Protein AF-A0A3M6TSJ8-F1 (afdb_monomer_lite)

Foldseek 3Di:
DDPVPPPCVQCVDPVSVVVVLPQLDDDLVQDEAEAAEDPPQADWADDPLFPPHTHGHLNCVCVVVVVVVVVP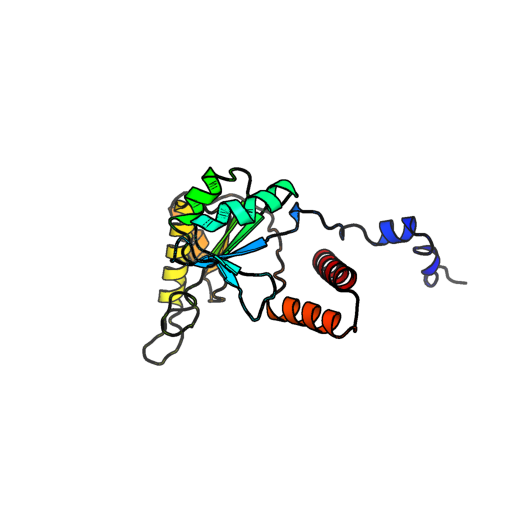NAEYEYDDDPLQNQLVCCVSPVRHQYEYEQFCQVPDPVNARADADPVRHHPLVRGLLVSLVVLVSNVVSNHPHYHYPNPGPCSVVSNQVSCVVVVNHDDDPDDDDHDDCDSVNSSVLVVCVVVVVDPSVVVVSVVSSVVSVD

Structure (mmCIF, N/CA/C/O backbone):
data_AF-A0A3M6TSJ8-F1
#
_entry.id   AF-A0A3M6TSJ8-F1
#
loop_
_atom_site.group_PDB
_atom_site.id
_atom_site.type_symbol
_atom_site.label_atom_id
_atom_site.label_alt_id
_atom_site.label_comp_id
_atom_site.label_asym_id
_atom_site.label_entity_id
_atom_site.label_seq_id
_atom_site.pdbx_PDB_ins_code
_atom_site.Cartn_x
_atom_site.Cartn_y
_atom_site.Cartn_z
_atom_site.occupancy
_atom_site.B_iso_or_equiv
_atom_site.auth_seq_id
_atom_site.auth_comp_id
_atom_site.auth_asym_id
_atom_site.auth_atom_id
_atom_site.pdbx_PDB_model_num
ATOM 1 N N . MET A 1 1 ? 41.815 -30.285 -10.494 1.00 57.25 1 MET A N 1
ATOM 2 C CA . MET A 1 1 ? 41.517 -29.069 -9.703 1.00 57.25 1 MET A CA 1
ATOM 3 C C . MET A 1 1 ? 40.323 -29.375 -8.817 1.00 57.25 1 MET A C 1
ATOM 5 O O . MET A 1 1 ? 39.413 -30.039 -9.297 1.00 57.25 1 MET A O 1
ATOM 9 N N . ALA A 1 2 ? 40.356 -28.984 -7.541 1.00 56.97 2 ALA A N 1
ATOM 10 C CA . ALA A 1 2 ? 39.277 -29.266 -6.595 1.00 56.97 2 ALA A CA 1
ATOM 11 C C . ALA A 1 2 ? 37.938 -28.707 -7.113 1.00 56.97 2 ALA A C 1
ATOM 13 O O . ALA A 1 2 ? 37.850 -27.541 -7.492 1.00 56.97 2 ALA A O 1
ATOM 14 N N . SER A 1 3 ? 36.908 -29.555 -7.147 1.00 66.38 3 SER A N 1
ATOM 15 C CA . SER A 1 3 ? 35.587 -29.265 -7.726 1.00 66.38 3 SER A CA 1
ATOM 16 C C . SER A 1 3 ? 34.821 -28.140 -7.018 1.00 66.38 3 SER A C 1
ATOM 18 O O . SER A 1 3 ? 33.879 -27.599 -7.587 1.00 66.38 3 SER A O 1
ATOM 20 N N . GLN A 1 4 ? 35.235 -27.749 -5.809 1.00 66.44 4 GLN A N 1
ATOM 21 C CA . GLN A 1 4 ? 34.545 -26.751 -4.983 1.00 66.44 4 GLN A CA 1
ATOM 22 C C . GLN A 1 4 ? 34.653 -25.302 -5.496 1.00 66.44 4 GLN A C 1
ATOM 24 O O . GLN A 1 4 ? 33.865 -24.464 -5.075 1.00 66.44 4 GLN A O 1
ATOM 29 N N . GLY A 1 5 ? 35.580 -24.989 -6.411 1.00 75.69 5 GLY A N 1
ATOM 30 C CA . GLY A 1 5 ? 35.756 -23.629 -6.953 1.00 75.69 5 GLY A CA 1
ATOM 31 C C . GLY A 1 5 ? 35.035 -23.345 -8.279 1.00 75.69 5 GLY A C 1
ATOM 32 O O . GLY A 1 5 ? 35.065 -22.217 -8.767 1.00 75.69 5 GLY A O 1
ATOM 33 N N . ALA A 1 6 ? 34.415 -24.349 -8.903 1.00 84.81 6 ALA A N 1
ATOM 34 C CA . ALA A 1 6 ? 33.866 -24.231 -10.253 1.00 84.81 6 ALA A CA 1
ATOM 35 C C . ALA A 1 6 ? 32.390 -23.792 -10.239 1.00 84.81 6 ALA A C 1
ATOM 37 O O . ALA A 1 6 ? 31.493 -24.615 -10.386 1.00 84.81 6 ALA A O 1
ATOM 38 N N . LEU A 1 7 ? 32.131 -22.487 -10.088 1.00 90.06 7 LEU A N 1
ATOM 39 C CA . LEU A 1 7 ? 30.762 -21.943 -10.058 1.00 90.06 7 LEU A CA 1
ATOM 40 C C . LEU A 1 7 ? 30.164 -21.694 -11.455 1.00 90.06 7 LEU A C 1
ATOM 42 O O . LEU A 1 7 ? 28.951 -21.776 -11.627 1.00 90.06 7 LEU A O 1
ATOM 46 N N . HIS A 1 8 ? 30.997 -21.418 -12.468 1.00 92.75 8 HIS A N 1
ATOM 47 C CA . HIS A 1 8 ? 30.535 -21.046 -13.818 1.00 92.75 8 HIS A CA 1
ATOM 48 C C . HIS A 1 8 ? 29.672 -22.126 -14.488 1.00 92.75 8 HIS A C 1
ATOM 50 O O . HIS A 1 8 ? 28.797 -21.812 -15.294 1.00 92.75 8 HIS A O 1
ATOM 56 N N . SER A 1 9 ? 29.898 -23.400 -14.159 1.00 92.50 9 SER A N 1
ATOM 57 C CA . SER A 1 9 ? 29.116 -24.524 -14.685 1.00 92.50 9 SER A CA 1
ATOM 58 C C . SER A 1 9 ? 27.646 -24.477 -14.253 1.00 92.50 9 SER A C 1
ATOM 60 O O . SER A 1 9 ? 26.798 -25.009 -14.962 1.00 92.50 9 SER A O 1
ATOM 62 N N . GLY A 1 10 ? 27.335 -23.817 -13.132 1.00 92.31 10 GLY A N 1
ATOM 63 C CA . GLY A 1 10 ? 25.990 -23.757 -12.560 1.00 92.31 10 GLY A CA 1
ATOM 64 C C . GLY A 1 10 ? 25.072 -22.679 -13.142 1.00 92.31 10 GLY A C 1
ATOM 65 O O . GLY A 1 10 ? 23.882 -22.701 -12.840 1.00 92.31 10 GLY A O 1
ATOM 66 N N . TYR A 1 11 ? 25.586 -21.741 -13.949 1.00 94.56 11 TYR A N 1
ATOM 67 C CA . TYR A 1 11 ? 24.800 -20.609 -14.473 1.00 94.56 11 TYR A CA 1
ATOM 68 C C . TYR A 1 11 ? 25.200 -20.141 -15.887 1.00 94.56 11 TYR A C 1
ATOM 70 O O . TYR A 1 11 ? 24.852 -19.033 -16.311 1.00 94.56 11 TYR A O 1
ATOM 78 N N . ASN A 1 12 ? 25.922 -20.963 -16.654 1.00 95.19 12 ASN A N 1
ATOM 79 C CA . ASN A 1 12 ? 26.381 -20.600 -18.002 1.00 95.19 12 ASN A CA 1
ATOM 80 C C . ASN A 1 12 ? 25.244 -20.521 -19.047 1.00 95.19 12 ASN A C 1
ATOM 82 O O . ASN A 1 12 ? 25.315 -19.707 -19.968 1.00 95.19 12 ASN A O 1
ATOM 86 N N . HIS A 1 13 ? 24.151 -21.264 -18.870 1.00 96.94 13 HIS A N 1
ATOM 87 C CA . HIS A 1 13 ? 22.990 -21.287 -19.762 1.00 96.94 13 HIS A CA 1
ATOM 88 C C . HIS A 1 13 ? 21.791 -20.541 -19.151 1.00 96.94 13 HIS A C 1
ATOM 90 O O . HIS A 1 13 ? 21.642 -20.476 -17.928 1.00 96.94 13 HIS A O 1
ATOM 96 N N . THR A 1 14 ? 20.894 -19.997 -19.980 1.00 95.25 14 THR A N 1
ATOM 97 C CA . THR A 1 14 ? 19.682 -19.288 -19.514 1.00 95.25 14 THR A CA 1
ATOM 98 C C . TH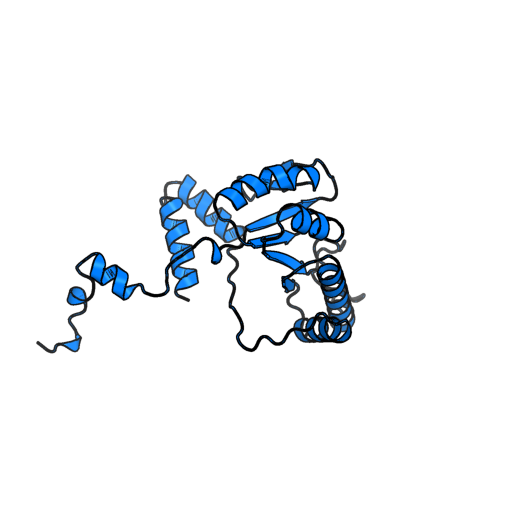R A 1 14 ? 18.815 -20.165 -18.613 1.00 95.25 14 THR A C 1
ATOM 100 O O . THR A 1 14 ? 18.412 -19.727 -17.540 1.00 95.25 14 THR A O 1
ATOM 103 N N . THR A 1 15 ? 18.610 -21.427 -18.991 1.00 95.00 15 THR A N 1
ATOM 104 C CA . THR A 1 15 ? 17.900 -22.420 -18.170 1.00 95.00 15 THR A CA 1
ATOM 105 C C . THR A 1 15 ? 18.574 -22.629 -16.816 1.00 95.00 15 THR A C 1
ATOM 107 O O . THR A 1 15 ? 17.906 -22.573 -15.791 1.00 95.00 15 THR A O 1
ATOM 110 N N . THR A 1 16 ? 19.903 -22.793 -16.789 1.00 95.25 16 THR A N 1
ATOM 111 C CA . THR A 1 16 ? 20.632 -22.976 -15.523 1.00 95.25 16 THR A CA 1
ATOM 112 C C . THR A 1 16 ? 20.545 -21.738 -14.630 1.00 95.25 16 THR A C 1
ATOM 114 O O . THR A 1 16 ? 20.361 -21.881 -13.430 1.00 95.25 16 THR A O 1
ATOM 117 N N . ARG A 1 17 ? 20.551 -20.519 -15.196 1.00 94.50 17 ARG A N 1
ATOM 118 C CA . ARG A 1 17 ? 20.292 -19.286 -14.430 1.00 94.50 17 ARG A CA 1
ATOM 119 C C . ARG A 1 17 ? 18.890 -19.256 -13.834 1.00 94.50 17 ARG A C 1
ATOM 121 O O . ARG A 1 17 ? 18.754 -18.910 -12.670 1.00 94.50 17 ARG A O 1
ATOM 128 N N . SER A 1 18 ? 17.878 -19.659 -14.602 1.00 91.44 18 SER A N 1
ATOM 129 C CA . SER A 1 18 ? 16.495 -19.745 -14.118 1.00 91.44 18 SER A CA 1
ATOM 130 C C . SER A 1 18 ? 16.348 -20.742 -12.966 1.00 91.44 18 SER A C 1
ATOM 132 O O . SER A 1 18 ? 15.632 -20.460 -12.010 1.00 91.44 18 SER A O 1
ATOM 134 N N . TRP A 1 19 ? 17.054 -21.874 -13.015 1.00 93.25 19 TRP A N 1
ATOM 135 C CA . TRP A 1 19 ? 17.079 -22.838 -11.911 1.00 93.25 19 TRP A CA 1
ATOM 136 C C . TRP A 1 19 ? 17.805 -22.309 -10.671 1.00 93.25 19 TRP A C 1
ATOM 138 O O . TRP A 1 19 ? 17.426 -22.650 -9.559 1.00 93.25 19 TRP A O 1
ATOM 148 N N . GLN A 1 20 ? 18.818 -21.458 -10.839 1.00 91.25 20 GLN A N 1
ATOM 149 C CA . GLN A 1 20 ? 19.504 -20.807 -9.715 1.00 91.25 20 GLN A CA 1
ATOM 150 C C . GLN A 1 20 ? 18.713 -19.624 -9.129 1.00 91.25 20 GLN A C 1
ATOM 152 O O . GLN A 1 20 ? 19.046 -19.139 -8.052 1.00 91.25 20 GLN A O 1
ATOM 157 N N . SER A 1 21 ? 17.666 -19.155 -9.812 1.00 87.81 21 SER A N 1
ATOM 158 C CA . SER A 1 21 ? 16.786 -18.070 -9.365 1.00 87.81 21 SER A CA 1
ATOM 159 C C . SER A 1 21 ? 15.384 -18.569 -8.994 1.00 87.81 21 SER A C 1
ATOM 161 O O . SER A 1 21 ? 14.390 -17.873 -9.205 1.00 87.81 21 SER A O 1
ATOM 163 N N . THR A 1 22 ? 15.264 -19.799 -8.487 1.00 79.94 22 THR A N 1
ATOM 164 C CA . THR A 1 22 ? 13.982 -20.312 -7.980 1.00 79.94 22 THR A CA 1
ATOM 165 C C . THR A 1 22 ? 13.469 -19.445 -6.829 1.00 79.94 22 THR A C 1
ATOM 167 O O . THR A 1 22 ? 14.260 -18.903 -6.062 1.00 79.94 22 THR A O 1
ATOM 170 N N . ASN A 1 23 ? 12.145 -19.338 -6.690 1.00 76.38 23 ASN A N 1
ATOM 171 C CA . ASN A 1 23 ? 11.430 -18.537 -5.681 1.00 76.38 23 ASN A CA 1
ATOM 172 C C . ASN A 1 23 ? 11.446 -17.011 -5.874 1.00 76.38 23 ASN A C 1
ATOM 174 O O . ASN A 1 23 ? 10.725 -16.316 -5.159 1.00 76.38 23 ASN A O 1
ATOM 178 N N . THR A 1 24 ? 12.149 -16.482 -6.880 1.00 86.56 24 THR A N 1
ATOM 179 C CA . THR A 1 24 ? 12.137 -15.038 -7.183 1.00 86.56 24 THR A CA 1
ATOM 180 C C . THR A 1 24 ? 11.147 -14.647 -8.282 1.00 86.56 24 THR A C 1
ATOM 182 O O . THR A 1 24 ? 11.212 -13.532 -8.795 1.00 86.56 24 THR A O 1
ATOM 185 N N . GLU A 1 25 ? 10.247 -15.552 -8.677 1.00 89.81 25 GLU A N 1
ATOM 186 C CA . GLU A 1 25 ? 9.190 -15.242 -9.642 1.00 89.81 25 GLU A CA 1
ATOM 187 C C . GLU A 1 25 ? 8.251 -14.164 -9.082 1.00 89.81 25 GLU A C 1
ATOM 189 O O . GLU A 1 25 ? 7.925 -14.149 -7.887 1.00 89.81 25 GLU A O 1
ATOM 194 N N . ILE A 1 26 ? 7.841 -13.255 -9.967 1.00 90.75 26 ILE A N 1
ATOM 195 C CA . ILE A 1 26 ? 6.923 -12.159 -9.675 1.00 90.75 26 ILE A CA 1
ATOM 196 C C . ILE A 1 26 ? 5.665 -12.379 -10.506 1.00 90.75 26 ILE A C 1
ATOM 198 O O . ILE A 1 26 ? 5.705 -12.393 -11.735 1.00 90.75 26 ILE A O 1
ATOM 202 N N . THR A 1 27 ? 4.542 -12.502 -9.817 1.00 91.88 27 THR A N 1
ATOM 203 C CA . THR A 1 27 ? 3.203 -12.609 -10.395 1.00 91.88 27 THR A CA 1
ATOM 204 C C . THR A 1 27 ? 2.348 -11.442 -9.913 1.00 91.88 27 THR A C 1
ATOM 206 O O . THR A 1 27 ? 2.702 -10.752 -8.954 1.00 91.88 27 THR A O 1
ATOM 209 N N . SER A 1 28 ? 1.192 -11.217 -10.538 1.00 90.00 28 SER A N 1
ATOM 210 C CA . SER A 1 28 ? 0.259 -10.174 -10.094 1.00 90.00 28 SER A CA 1
ATOM 211 C C . SER A 1 28 ? -0.215 -10.365 -8.648 1.00 90.00 28 SER A C 1
ATOM 213 O O . SER A 1 28 ? -0.463 -9.382 -7.956 1.00 90.00 28 SER A O 1
ATOM 215 N N . LYS A 1 29 ? -0.234 -11.610 -8.157 1.00 90.00 29 LYS A N 1
ATOM 216 C CA . LYS A 1 29 ? -0.576 -11.971 -6.770 1.00 90.00 29 LYS A CA 1
ATOM 217 C C . LYS A 1 29 ? 0.399 -11.423 -5.736 1.00 90.00 29 LYS A C 1
ATOM 219 O O . LYS A 1 29 ? 0.079 -11.349 -4.556 1.00 90.00 29 LYS A O 1
ATOM 224 N N . ASN A 1 30 ? 1.612 -11.077 -6.166 1.00 90.12 30 ASN A N 1
ATOM 225 C CA . ASN A 1 30 ? 2.627 -10.489 -5.301 1.00 90.12 30 ASN A CA 1
ATOM 226 C C . ASN A 1 30 ? 2.485 -8.964 -5.182 1.00 90.12 30 ASN A C 1
ATOM 228 O O . ASN A 1 30 ? 3.222 -8.361 -4.407 1.00 90.12 30 ASN A O 1
ATOM 232 N N . LEU A 1 31 ? 1.594 -8.338 -5.960 1.00 94.25 31 LEU A N 1
ATOM 233 C CA . LEU A 1 31 ? 1.485 -6.887 -6.061 1.00 94.25 31 LEU A CA 1
ATOM 234 C C . LEU A 1 31 ? 0.265 -6.369 -5.298 1.00 94.25 31 LEU A C 1
ATOM 236 O O . LEU A 1 31 ? -0.861 -6.823 -5.506 1.00 94.25 31 LEU A O 1
ATOM 240 N N . LEU A 1 32 ? 0.514 -5.356 -4.471 1.00 93.69 32 LEU A N 1
ATOM 241 C CA . LEU A 1 32 ? -0.478 -4.571 -3.747 1.00 93.69 32 LEU A CA 1
ATOM 242 C C . LEU A 1 32 ? -0.403 -3.136 -4.265 1.00 93.69 32 LEU A C 1
ATOM 244 O O . LEU A 1 32 ? 0.659 -2.520 -4.188 1.00 93.69 32 LEU A O 1
ATOM 248 N N . TYR A 1 33 ? -1.499 -2.608 -4.810 1.00 95.62 33 TYR A N 1
ATOM 249 C CA . TYR A 1 33 ? -1.495 -1.263 -5.391 1.00 95.62 33 TYR A CA 1
ATOM 250 C C . TYR A 1 33 ? -2.047 -0.208 -4.412 1.00 95.62 33 TYR A C 1
ATOM 252 O O . TYR A 1 33 ? -3.216 -0.306 -4.023 1.00 95.62 33 TYR A O 1
ATOM 260 N N . PRO A 1 34 ? -1.246 0.797 -4.003 1.00 95.06 34 PRO A N 1
ATOM 261 C CA . PRO A 1 34 ? -1.705 1.896 -3.155 1.00 95.06 34 PRO A CA 1
ATOM 262 C C . PRO A 1 34 ? -2.720 2.798 -3.863 1.00 95.06 34 PRO A C 1
ATOM 264 O O . PRO A 1 34 ? -2.496 3.220 -4.996 1.00 95.06 34 PRO A O 1
ATOM 267 N N . LEU A 1 35 ? -3.803 3.153 -3.174 1.00 94.25 35 LEU A N 1
ATOM 268 C CA . LEU A 1 35 ? -4.807 4.112 -3.626 1.00 94.25 35 LEU A CA 1
ATOM 269 C C . LEU A 1 35 ? -4.970 5.220 -2.585 1.00 94.25 35 LEU A C 1
ATOM 271 O O . LEU A 1 35 ? -5.220 4.945 -1.410 1.00 94.25 35 LEU A O 1
ATOM 275 N N . PHE A 1 36 ? -4.864 6.472 -3.030 1.00 93.62 36 PHE A N 1
ATOM 276 C CA . PHE A 1 36 ? -5.025 7.653 -2.184 1.00 93.62 36 PHE A CA 1
ATOM 277 C C . PHE A 1 36 ? -6.401 8.264 -2.402 1.00 93.62 36 PHE A C 1
ATOM 279 O O . PHE A 1 36 ? -6.711 8.726 -3.501 1.00 93.62 36 PHE A O 1
ATOM 286 N N . ILE A 1 37 ? -7.219 8.268 -1.356 1.00 91.44 37 ILE A N 1
ATOM 287 C CA . ILE A 1 37 ? -8.632 8.612 -1.446 1.00 91.44 37 ILE A CA 1
ATOM 288 C C . ILE A 1 37 ? -8.910 9.902 -0.688 1.00 91.44 37 ILE A C 1
ATOM 290 O O . ILE A 1 37 ? -8.502 10.061 0.463 1.00 91.44 37 ILE A O 1
ATOM 294 N N . THR A 1 38 ? -9.616 10.817 -1.342 1.00 89.06 38 THR A N 1
ATOM 295 C CA . THR A 1 38 ? -10.035 12.103 -0.777 1.00 89.06 38 THR A CA 1
ATOM 296 C C . THR A 1 38 ? -11.522 12.099 -0.445 1.00 89.06 38 THR A C 1
ATOM 298 O O . THR A 1 38 ? -12.291 11.300 -0.983 1.00 89.06 38 THR A O 1
ATOM 301 N N . ASP A 1 39 ? -11.934 13.030 0.414 1.00 85.81 39 ASP A N 1
ATOM 302 C CA . ASP A 1 39 ? -13.348 13.227 0.758 1.00 85.81 39 ASP A CA 1
ATOM 303 C C . ASP A 1 39 ? -14.155 13.839 -0.396 1.00 85.81 39 ASP A C 1
ATOM 305 O O . ASP A 1 39 ? -15.339 13.540 -0.563 1.00 85.81 39 ASP A O 1
ATOM 309 N N . GLU A 1 40 ? -13.499 14.640 -1.236 1.00 89.81 40 GLU A N 1
ATOM 310 C CA . GLU A 1 40 ? -14.095 15.233 -2.431 1.00 89.81 40 GLU A CA 1
ATOM 311 C C . GLU A 1 40 ? -14.382 14.155 -3.482 1.00 89.81 40 GLU A C 1
ATOM 313 O O . GLU A 1 40 ? -13.464 13.609 -4.096 1.00 89.81 40 GLU A O 1
ATOM 318 N N . ALA A 1 41 ? -15.665 13.834 -3.683 1.00 89.12 41 ALA A N 1
ATOM 319 C CA . ALA A 1 41 ? -16.110 12.644 -4.413 1.00 89.12 41 ALA A CA 1
ATOM 320 C C . ALA A 1 41 ? -15.632 12.570 -5.873 1.00 89.12 41 ALA A C 1
ATOM 322 O O . ALA A 1 41 ? -15.389 11.467 -6.372 1.00 89.12 41 ALA A O 1
ATOM 323 N N . ASP A 1 42 ? -15.463 13.719 -6.527 1.00 92.81 42 ASP A N 1
ATOM 324 C CA . ASP A 1 42 ? -15.071 13.838 -7.937 1.00 92.81 42 ASP A CA 1
ATOM 325 C C . ASP A 1 42 ? -13.608 14.262 -8.132 1.00 92.81 42 ASP A C 1
ATOM 327 O O . ASP A 1 42 ? -13.162 14.423 -9.271 1.00 92.81 42 ASP A O 1
ATOM 331 N N . ALA A 1 43 ? -12.837 14.416 -7.049 1.00 92.88 43 ALA A N 1
ATOM 332 C CA . ALA A 1 43 ? -11.450 14.854 -7.137 1.00 92.88 43 ALA A CA 1
ATOM 333 C C . ALA A 1 43 ? -10.585 13.876 -7.943 1.00 92.88 43 ALA A C 1
ATOM 335 O O . ALA A 1 43 ? -10.777 12.653 -7.920 1.00 92.88 43 ALA A O 1
ATOM 336 N N . LEU A 1 44 ? -9.612 14.437 -8.655 1.00 95.00 44 LEU A N 1
ATOM 337 C CA . LEU A 1 44 ? -8.570 13.709 -9.365 1.00 95.00 44 LEU A CA 1
ATOM 338 C C . LEU A 1 44 ? -7.333 14.604 -9.445 1.00 95.00 44 LEU A C 1
ATOM 340 O O . LEU A 1 44 ? -7.100 15.299 -10.431 1.00 95.00 44 LEU A O 1
ATOM 344 N N . GLU A 1 45 ? -6.571 14.621 -8.363 1.00 94.69 45 GLU A N 1
ATOM 345 C CA . GLU A 1 45 ? -5.422 15.500 -8.180 1.00 94.69 45 GLU A CA 1
ATOM 346 C C . GLU A 1 45 ? -4.130 14.703 -8.303 1.00 94.69 45 GLU A C 1
ATOM 348 O O . GLU A 1 45 ? -3.909 13.755 -7.550 1.00 94.69 45 GLU A O 1
ATOM 353 N N . GLU A 1 46 ? -3.249 15.083 -9.224 1.00 95.38 46 GLU A N 1
ATOM 354 C CA . GLU A 1 46 ? -1.936 14.445 -9.316 1.00 95.38 46 GLU A CA 1
ATOM 355 C C . GLU A 1 46 ? -1.093 14.764 -8.074 1.00 95.38 46 GLU A C 1
ATOM 357 O O . GLU A 1 46 ? -1.060 15.894 -7.578 1.00 95.38 46 GLU A O 1
ATOM 362 N N . VAL A 1 47 ? -0.392 13.755 -7.565 1.00 94.44 47 VAL A N 1
ATOM 363 C CA . VAL A 1 47 ? 0.591 13.934 -6.501 1.00 94.44 47 VAL A CA 1
ATOM 364 C C . VAL A 1 47 ? 1.909 14.328 -7.155 1.00 94.44 47 VAL A C 1
ATOM 366 O O . VAL A 1 47 ? 2.588 13.499 -7.750 1.00 94.44 47 VAL A O 1
ATOM 369 N N . SER A 1 48 ? 2.293 15.598 -7.038 1.00 93.56 48 SER A N 1
ATOM 370 C CA . SER A 1 48 ? 3.454 16.161 -7.748 1.00 93.56 48 SER A CA 1
ATOM 371 C C . SER A 1 48 ? 4.777 15.427 -7.488 1.00 93.56 48 SER A C 1
ATOM 373 O O . SER A 1 48 ? 5.620 15.346 -8.379 1.00 93.56 48 SER A O 1
ATOM 375 N N . SER A 1 49 ? 4.960 14.872 -6.288 1.00 93.00 49 SER A N 1
ATOM 376 C CA . SER A 1 49 ? 6.137 14.079 -5.909 1.00 93.00 49 SER A CA 1
ATOM 377 C C . SER A 1 49 ? 6.093 12.622 -6.386 1.00 93.00 49 SER A C 1
ATOM 379 O O . SER A 1 49 ? 7.102 11.925 -6.301 1.00 93.00 49 SER A O 1
ATOM 381 N N . LEU A 1 50 ? 4.948 12.156 -6.892 1.00 94.94 50 LEU A N 1
ATOM 382 C CA . LEU A 1 50 ? 4.715 10.796 -7.371 1.00 94.94 50 LEU A CA 1
ATOM 383 C C . LEU A 1 50 ? 4.088 10.829 -8.775 1.00 94.94 50 LEU A C 1
ATOM 385 O O . LEU A 1 50 ? 2.880 10.630 -8.910 1.00 94.94 50 LEU A O 1
ATOM 389 N N . PRO A 1 51 ? 4.894 11.058 -9.830 1.00 94.69 51 PRO A N 1
ATOM 390 C CA . PRO A 1 51 ? 4.400 11.155 -11.201 1.00 94.69 51 PRO A CA 1
ATOM 391 C C . PRO A 1 51 ? 3.487 9.991 -11.605 1.00 94.69 51 PRO A C 1
ATOM 393 O O . PRO A 1 51 ? 3.846 8.820 -11.449 1.00 94.69 51 PRO A O 1
ATOM 396 N N . GLY A 1 52 ? 2.304 10.319 -12.133 1.00 92.94 52 GLY A N 1
ATOM 397 C CA . GLY A 1 52 ? 1.290 9.337 -12.527 1.00 92.94 52 GLY A CA 1
ATOM 398 C C . GLY A 1 52 ? 0.491 8.712 -11.375 1.00 92.94 52 GLY A C 1
ATOM 399 O O . GLY A 1 52 ? -0.316 7.818 -11.630 1.00 92.94 52 GLY A O 1
ATOM 400 N N . GLN A 1 53 ? 0.688 9.157 -10.128 1.00 94.69 53 GLN A N 1
ATOM 401 C CA . GLN A 1 53 ? -0.171 8.815 -8.990 1.00 94.69 53 GLN A CA 1
ATOM 402 C C . GLN A 1 53 ? -1.118 9.969 -8.664 1.00 94.69 53 GLN A C 1
ATOM 404 O O . GLN A 1 53 ? -0.755 11.142 -8.749 1.00 94.69 53 GLN A O 1
ATOM 409 N N . TYR A 1 54 ? -2.336 9.627 -8.247 1.00 94.31 54 TYR A N 1
ATOM 410 C CA . TYR A 1 54 ? -3.399 10.597 -8.003 1.00 94.31 54 TYR A CA 1
ATOM 411 C C . TYR A 1 54 ? -4.038 10.391 -6.633 1.00 94.31 54 TYR A C 1
ATOM 413 O O . TYR A 1 54 ? -4.251 9.261 -6.192 1.00 94.31 54 TYR A O 1
ATOM 421 N N . ARG A 1 55 ? -4.399 11.507 -6.003 1.00 93.81 55 ARG A N 1
ATOM 422 C CA . ARG A 1 55 ? -5.408 11.587 -4.951 1.00 93.81 55 ARG A CA 1
ATOM 423 C C . ARG A 1 55 ? -6.767 11.692 -5.627 1.00 93.81 55 ARG A C 1
ATOM 425 O O . ARG A 1 55 ? -6.988 12.595 -6.431 1.00 93.81 55 ARG A O 1
ATOM 432 N N . MET A 1 56 ? -7.643 10.734 -5.362 1.00 92.81 56 MET A N 1
ATOM 433 C CA . MET A 1 56 ? -8.889 10.586 -6.105 1.00 92.81 56 MET A CA 1
ATOM 434 C C . MET A 1 56 ? -10.100 10.489 -5.185 1.00 92.81 56 MET A C 1
ATOM 436 O O . MET A 1 56 ? -10.063 9.860 -4.130 1.00 92.81 56 MET A O 1
ATOM 440 N N . GLY A 1 57 ? -11.204 11.058 -5.641 1.00 91.31 57 GLY A N 1
ATOM 441 C CA . GLY A 1 57 ? -12.506 10.867 -5.041 1.00 91.31 57 GLY A CA 1
ATOM 442 C C . GLY A 1 57 ? -13.116 9.509 -5.379 1.00 91.31 57 GLY A C 1
ATOM 443 O O . GLY A 1 57 ? -12.751 8.835 -6.350 1.00 91.31 57 GLY A O 1
ATOM 444 N N . ILE A 1 58 ? -14.111 9.117 -4.587 1.00 89.00 58 ILE A N 1
ATOM 445 C CA . ILE A 1 58 ? -14.786 7.820 -4.699 1.00 89.00 58 ILE A CA 1
ATOM 446 C C . ILE A 1 58 ? -15.468 7.577 -6.060 1.00 89.00 58 ILE A C 1
ATOM 448 O O . ILE A 1 58 ? -15.704 6.421 -6.426 1.00 89.00 58 ILE A O 1
ATOM 452 N N . ASN A 1 59 ? -15.810 8.620 -6.823 1.00 90.62 59 ASN A N 1
ATOM 453 C CA . ASN A 1 59 ? -16.449 8.484 -8.137 1.00 90.62 59 ASN A CA 1
ATOM 454 C C . ASN A 1 59 ? -15.453 8.108 -9.242 1.00 90.62 59 ASN A C 1
ATOM 456 O O . ASN A 1 59 ? -15.834 7.439 -10.199 1.00 90.62 59 ASN A O 1
ATOM 460 N N . ASN A 1 60 ? -14.168 8.433 -9.079 1.00 91.94 60 ASN A N 1
ATOM 461 C CA . ASN A 1 60 ? -13.117 8.081 -10.040 1.00 91.94 60 ASN A CA 1
ATOM 462 C C . ASN A 1 60 ? -12.543 6.669 -9.833 1.00 91.94 60 ASN A C 1
ATOM 464 O O . ASN A 1 60 ? -11.840 6.146 -10.699 1.00 91.94 60 ASN A O 1
ATOM 468 N N . LEU A 1 61 ? -12.870 6.032 -8.709 1.00 89.62 61 LEU A N 1
ATOM 469 C CA . LEU A 1 61 ? -12.311 4.749 -8.294 1.00 89.62 61 LEU A CA 1
ATOM 470 C C . LEU A 1 61 ? -12.527 3.631 -9.319 1.00 89.62 61 LEU A C 1
ATOM 472 O O . LEU A 1 61 ? -11.577 2.962 -9.713 1.00 89.62 61 LEU A O 1
ATOM 476 N N . GLU A 1 62 ? -13.764 3.439 -9.784 1.00 92.06 62 GLU A N 1
ATOM 477 C CA . GLU A 1 62 ? -14.088 2.377 -10.743 1.00 92.06 62 GLU A CA 1
ATOM 478 C C . GLU A 1 62 ? -13.326 2.565 -12.057 1.00 92.06 62 GLU A C 1
ATOM 480 O O . GLU A 1 62 ? -12.761 1.611 -12.593 1.00 92.06 62 GLU A O 1
ATOM 485 N N . LYS A 1 63 ? -13.255 3.810 -12.540 1.00 93.19 63 LYS A N 1
ATOM 486 C CA . LYS A 1 63 ? -12.548 4.180 -13.768 1.00 93.19 63 LYS A CA 1
ATOM 487 C C . LYS A 1 63 ? -11.058 3.835 -13.695 1.00 93.19 63 LYS A C 1
ATOM 489 O O . LYS A 1 63 ? -10.489 3.413 -14.700 1.00 93.19 63 LYS A O 1
ATOM 494 N N . ILE A 1 64 ? -10.440 4.005 -12.527 1.00 92.06 64 ILE A N 1
ATOM 495 C CA . ILE A 1 64 ? -9.007 3.766 -12.315 1.00 92.06 64 ILE A CA 1
ATOM 496 C C . ILE A 1 64 ? -8.721 2.287 -12.033 1.00 92.06 64 ILE A C 1
ATOM 498 O O . ILE A 1 64 ? -7.783 1.727 -12.596 1.00 92.06 64 ILE A O 1
ATOM 502 N N . VAL A 1 65 ? -9.539 1.631 -11.210 1.00 93.44 65 VAL A N 1
ATOM 503 C CA . VAL A 1 65 ? -9.285 0.260 -10.741 1.00 93.44 65 VAL A CA 1
ATOM 504 C C . VAL A 1 65 ? -9.720 -0.795 -11.762 1.00 93.44 65 VAL A C 1
ATOM 506 O O . VAL A 1 65 ? -8.995 -1.765 -11.975 1.00 93.44 65 VAL A O 1
ATOM 509 N N . SER A 1 66 ? -10.833 -0.593 -12.477 1.00 95.00 66 SER A N 1
ATOM 510 C CA . SER A 1 66 ? -11.333 -1.546 -13.486 1.00 95.00 66 SER A CA 1
ATOM 511 C C . SER A 1 66 ? -10.289 -1.992 -14.521 1.00 95.00 66 SER A C 1
ATOM 513 O O . SER A 1 66 ? -10.171 -3.197 -14.761 1.00 95.00 66 SER A O 1
ATOM 515 N N . PRO A 1 67 ? -9.516 -1.093 -15.170 1.00 95.69 67 PRO A N 1
ATOM 516 C CA . PRO A 1 67 ? -8.497 -1.522 -16.126 1.00 95.69 67 PRO A CA 1
ATOM 517 C C . PRO A 1 67 ? -7.341 -2.287 -15.467 1.00 95.69 67 PRO A C 1
ATOM 519 O O . PRO A 1 67 ? -6.727 -3.116 -16.134 1.00 95.69 67 PRO A O 1
ATOM 522 N N . LEU A 1 68 ? -7.043 -2.041 -14.188 1.00 94.69 68 LEU A N 1
ATOM 523 C CA . LEU A 1 68 ? -5.994 -2.754 -13.456 1.00 94.69 68 LEU A CA 1
ATOM 524 C C . LEU A 1 68 ? -6.446 -4.168 -13.085 1.00 94.69 68 LEU A C 1
ATOM 526 O O . LEU A 1 68 ? -5.708 -5.122 -13.315 1.00 94.69 68 LEU A O 1
ATOM 530 N N . VAL A 1 69 ? -7.685 -4.318 -12.611 1.00 94.69 69 VAL A N 1
ATOM 531 C CA . VAL A 1 69 ? -8.291 -5.630 -12.326 1.00 94.69 69 VAL A CA 1
ATOM 532 C C . VAL A 1 69 ? -8.364 -6.476 -13.597 1.00 94.69 69 VAL A C 1
ATOM 534 O O . VAL A 1 69 ? -7.951 -7.630 -13.589 1.00 94.69 69 VAL A O 1
ATOM 537 N N . LYS A 1 70 ? -8.754 -5.890 -14.740 1.00 95.38 70 LYS A N 1
ATOM 538 C CA . LYS A 1 70 ? -8.724 -6.579 -16.049 1.00 95.38 70 LYS A CA 1
ATOM 539 C C . LYS A 1 70 ? -7.324 -7.041 -16.471 1.00 95.38 70 LYS A C 1
ATOM 541 O O . LYS A 1 70 ? -7.210 -7.984 -17.247 1.00 95.38 70 LYS A O 1
ATOM 546 N N . LYS A 1 71 ? -6.266 -6.383 -15.986 1.00 95.12 71 LYS A N 1
ATOM 547 C CA . LYS A 1 71 ? -4.863 -6.782 -16.195 1.00 95.12 71 LYS A CA 1
ATOM 548 C C . LYS A 1 71 ? -4.358 -7.787 -15.151 1.00 95.12 71 LYS A C 1
ATOM 550 O O . LYS A 1 71 ? -3.206 -8.200 -15.243 1.00 95.12 71 LYS A O 1
ATOM 555 N N . GLY A 1 72 ? -5.198 -8.178 -14.193 1.00 94.69 72 GLY A N 1
ATOM 556 C CA . GLY A 1 72 ? -4.897 -9.176 -13.169 1.00 94.69 72 GLY A CA 1
ATOM 557 C C . GLY A 1 72 ? -4.525 -8.612 -11.798 1.00 94.69 72 GLY A C 1
ATOM 558 O O . GLY A 1 72 ? -3.945 -9.350 -11.010 1.00 94.69 72 GLY A O 1
ATOM 559 N N . LEU A 1 73 ? -4.798 -7.335 -11.495 1.00 94.69 73 LEU A N 1
ATOM 560 C CA . LEU A 1 73 ? -4.609 -6.801 -10.139 1.00 94.69 73 LEU A CA 1
ATOM 561 C C . LEU A 1 73 ? -5.540 -7.516 -9.147 1.00 94.69 73 LEU A C 1
ATOM 563 O O . LEU A 1 73 ? -6.756 -7.478 -9.318 1.00 94.69 73 LEU A O 1
ATOM 567 N N . GLU A 1 74 ? -4.966 -8.103 -8.095 1.00 94.38 74 GLU A N 1
ATOM 568 C CA . GLU A 1 74 ? -5.706 -8.883 -7.089 1.00 94.38 74 GLU A CA 1
ATOM 569 C C . GLU A 1 74 ? -5.793 -8.197 -5.719 1.00 94.38 74 GLU A C 1
ATOM 571 O O . GLU A 1 74 ? -6.605 -8.602 -4.891 1.00 94.38 74 GLU A O 1
ATOM 576 N N . SER A 1 75 ? -4.999 -7.151 -5.455 1.00 94.50 75 SER A N 1
ATOM 577 C CA . SER A 1 75 ? -5.013 -6.492 -4.146 1.00 94.50 75 SER A CA 1
ATOM 578 C C . SER A 1 75 ? -4.731 -4.988 -4.194 1.00 94.50 75 SER A C 1
ATOM 580 O O . SER A 1 75 ? -3.939 -4.504 -5.008 1.00 94.50 75 SER A O 1
ATOM 582 N N . VAL A 1 76 ? -5.386 -4.238 -3.304 1.00 94.38 76 VAL A N 1
ATOM 583 C CA . VAL A 1 76 ? -5.224 -2.781 -3.154 1.00 94.38 76 VAL A CA 1
ATOM 584 C C . VAL A 1 76 ? -4.989 -2.395 -1.700 1.00 94.38 76 VAL A C 1
ATOM 586 O O . VAL A 1 76 ? -5.528 -3.027 -0.794 1.00 94.38 76 VAL A O 1
ATOM 589 N N . LEU A 1 77 ? -4.217 -1.329 -1.484 1.00 94.50 77 LEU A N 1
ATOM 590 C CA . LEU A 1 77 ? -4.009 -0.716 -0.174 1.00 94.50 77 LEU A CA 1
ATOM 591 C C . LEU A 1 77 ? -4.590 0.688 -0.151 1.00 94.50 77 LEU A C 1
ATOM 593 O O . LEU A 1 77 ? -4.165 1.553 -0.910 1.00 94.50 77 LEU A O 1
ATOM 597 N N . LEU A 1 78 ? -5.553 0.915 0.730 1.00 92.25 78 LEU A N 1
ATOM 598 C CA . LEU A 1 78 ? -6.287 2.168 0.784 1.00 92.25 78 LEU A CA 1
ATOM 599 C C . LEU A 1 78 ? -5.704 3.113 1.836 1.00 92.25 78 LEU A C 1
ATOM 601 O O . LEU A 1 78 ? -5.525 2.724 2.991 1.00 92.25 78 LEU A O 1
ATOM 605 N N . PHE A 1 79 ? -5.501 4.365 1.428 1.00 91.81 79 PHE A N 1
ATOM 606 C CA . PHE A 1 79 ? -5.151 5.504 2.275 1.00 91.81 79 PHE A CA 1
ATOM 607 C C . PHE A 1 79 ? -6.254 6.567 2.177 1.00 91.81 79 PHE A C 1
ATOM 609 O O . PHE A 1 79 ? -6.652 6.923 1.069 1.00 91.81 79 PHE A O 1
ATOM 616 N N . GLY A 1 80 ? -6.727 7.106 3.305 1.00 83.38 80 GLY A N 1
ATOM 617 C CA . GLY A 1 80 ? -7.791 8.128 3.349 1.00 83.38 80 GLY A CA 1
ATOM 618 C C . GLY A 1 80 ? -9.090 7.623 3.983 1.00 83.38 80 GLY A C 1
ATOM 619 O O . GLY A 1 80 ? -9.078 6.612 4.666 1.00 83.38 80 GLY A O 1
ATOM 620 N N . VAL A 1 81 ? -10.224 8.304 3.796 1.00 67.56 81 VAL A N 1
ATOM 621 C CA . VAL A 1 81 ? -11.471 8.007 4.537 1.00 67.56 81 VAL A CA 1
ATOM 622 C C . VAL A 1 81 ? -12.172 6.732 4.027 1.00 67.56 81 VAL A C 1
ATOM 624 O O . VAL A 1 81 ? -12.846 6.724 2.998 1.00 67.56 81 VAL A O 1
ATOM 627 N N . LEU A 1 82 ? -12.042 5.624 4.774 1.00 67.81 82 LEU A N 1
ATOM 628 C CA . LEU A 1 82 ? -12.355 4.269 4.264 1.00 67.81 82 LEU A CA 1
ATOM 629 C C . LEU A 1 82 ? -13.761 3.734 4.576 1.00 67.81 82 LEU A C 1
ATOM 631 O O . LEU A 1 82 ? -14.180 2.726 4.003 1.00 67.81 82 LEU A O 1
ATOM 635 N N . SER A 1 83 ? -14.518 4.370 5.474 1.00 65.25 83 SER A N 1
ATOM 636 C CA . SER A 1 83 ? -15.759 3.781 6.014 1.00 65.25 83 SER A CA 1
ATOM 637 C C . SER A 1 83 ? -16.855 3.565 4.959 1.00 65.25 83 SER A C 1
ATOM 639 O O . SER A 1 83 ? -17.560 2.556 4.995 1.00 65.25 83 SER A O 1
ATOM 641 N N . ARG A 1 84 ? -16.988 4.483 3.992 1.00 68.31 84 ARG A N 1
ATOM 642 C CA . ARG A 1 84 ? -17.912 4.354 2.846 1.00 68.31 84 ARG A CA 1
ATOM 643 C C . ARG A 1 84 ? -17.281 3.621 1.661 1.00 68.31 84 ARG A C 1
ATOM 645 O O . ARG A 1 84 ? -17.991 3.029 0.852 1.00 68.31 84 ARG A O 1
ATOM 652 N N . LEU A 1 85 ? -15.957 3.659 1.575 1.00 73.62 85 LEU A N 1
ATOM 653 C CA . LEU A 1 85 ? -15.189 3.184 0.436 1.00 73.62 85 LEU A CA 1
ATOM 654 C C . LEU A 1 85 ? -15.157 1.659 0.345 1.00 73.62 85 LEU A C 1
ATOM 656 O O . LEU A 1 85 ? -15.395 1.119 -0.733 1.00 73.62 85 LEU A O 1
ATOM 660 N N . ASN A 1 86 ? -14.928 0.973 1.469 1.00 73.38 86 ASN A N 1
ATOM 661 C CA . ASN A 1 86 ? -14.780 -0.485 1.479 1.00 73.38 86 ASN A CA 1
ATOM 662 C C . ASN A 1 86 ? -16.022 -1.181 0.911 1.00 73.38 86 ASN A C 1
ATOM 664 O O . ASN A 1 86 ? -15.901 -2.008 0.017 1.00 73.38 86 ASN A O 1
ATOM 668 N N . LYS A 1 87 ? -17.227 -0.747 1.305 1.00 78.94 87 LYS A N 1
ATOM 669 C CA . LYS A 1 87 ? -18.485 -1.282 0.755 1.00 78.94 87 LYS A CA 1
ATOM 670 C C . LYS A 1 87 ? -18.611 -1.084 -0.757 1.00 78.94 87 LYS A C 1
ATOM 672 O O . LYS A 1 87 ? -19.097 -1.978 -1.444 1.00 78.94 87 LYS A O 1
ATOM 677 N N . LYS A 1 88 ? -18.186 0.073 -1.280 1.00 83.25 88 LYS A N 1
ATOM 678 C CA . LYS A 1 88 ? -18.242 0.354 -2.722 1.00 83.25 88 LYS A CA 1
ATOM 679 C C . LYS A 1 88 ? -17.248 -0.521 -3.486 1.00 83.25 88 LYS A C 1
ATOM 681 O O . LYS A 1 88 ? -17.636 -1.120 -4.480 1.00 83.25 88 LYS A O 1
ATOM 686 N N . ILE A 1 89 ? -16.006 -0.637 -3.007 1.00 83.62 89 ILE A N 1
ATOM 687 C CA . ILE A 1 89 ? -14.990 -1.495 -3.637 1.00 83.62 89 ILE A CA 1
ATOM 688 C C . ILE A 1 89 ? -15.430 -2.953 -3.608 1.00 83.62 89 ILE A C 1
ATOM 690 O O . ILE A 1 89 ? -15.432 -3.575 -4.660 1.00 83.62 89 ILE A O 1
ATOM 694 N N . SER A 1 90 ? -15.872 -3.476 -2.461 1.00 83.75 90 SER A N 1
ATOM 695 C CA . SER A 1 90 ? -16.355 -4.859 -2.364 1.00 83.75 90 SER A CA 1
ATOM 696 C C . SER A 1 90 ? -17.545 -5.127 -3.288 1.00 83.75 90 SER A C 1
ATOM 698 O O . SER A 1 90 ? -17.678 -6.228 -3.808 1.00 83.75 90 SER A O 1
ATOM 700 N N . SER A 1 91 ? -18.410 -4.132 -3.515 1.00 88.12 91 SER A N 1
ATOM 701 C CA . SER A 1 91 ? -19.535 -4.267 -4.447 1.00 88.12 91 SER A CA 1
ATOM 702 C C . SER A 1 91 ? -19.107 -4.237 -5.916 1.00 88.12 91 SER A C 1
ATOM 704 O O . SER A 1 91 ? -19.749 -4.890 -6.732 1.00 88.12 91 SER A O 1
ATOM 706 N N . LEU A 1 92 ? -18.091 -3.447 -6.268 1.00 89.31 92 LEU A N 1
ATOM 707 C CA . LEU A 1 92 ? -17.609 -3.306 -7.647 1.00 89.31 92 LEU A CA 1
ATOM 708 C C . LEU A 1 92 ? -16.630 -4.422 -8.036 1.00 89.31 92 LEU A C 1
ATOM 710 O O . LEU A 1 92 ? -16.610 -4.859 -9.184 1.00 89.31 92 LEU A O 1
ATOM 714 N N . PHE A 1 93 ? -15.821 -4.876 -7.081 1.00 91.56 93 PHE A N 1
ATOM 715 C CA . PHE A 1 93 ? -14.724 -5.820 -7.264 1.00 91.56 93 PHE A CA 1
ATOM 716 C C . PHE A 1 93 ? -14.728 -6.848 -6.115 1.00 91.56 93 PHE A C 1
ATOM 718 O O . PHE A 1 93 ? -13.903 -6.753 -5.205 1.00 91.56 93 PHE A O 1
ATOM 725 N N . PRO A 1 94 ? -15.662 -7.819 -6.119 1.00 88.56 94 PRO A N 1
ATOM 726 C CA . PRO A 1 94 ? -15.849 -8.752 -5.003 1.00 88.56 94 PRO A CA 1
ATOM 727 C C . PRO A 1 94 ? -14.640 -9.661 -4.746 1.00 88.56 94 PRO A C 1
ATOM 729 O O . PRO A 1 94 ? -14.412 -10.052 -3.605 1.00 88.56 94 PRO A O 1
ATOM 732 N N . ASP A 1 95 ? -13.847 -9.951 -5.779 1.00 89.06 95 ASP A N 1
ATOM 733 C CA . ASP A 1 95 ? -12.660 -10.811 -5.682 1.00 89.06 95 ASP A CA 1
ATOM 734 C C . ASP A 1 95 ? -11.384 -10.045 -5.285 1.00 89.06 95 ASP A C 1
ATOM 736 O O . ASP A 1 95 ? -10.323 -10.646 -5.112 1.00 89.06 95 ASP A O 1
ATOM 740 N N . LEU A 1 96 ? -11.453 -8.714 -5.163 1.00 91.06 96 LEU A N 1
ATOM 741 C CA . LEU A 1 96 ? -10.293 -7.881 -4.858 1.00 91.06 96 LEU A CA 1
ATOM 742 C C . LEU A 1 96 ? -9.980 -7.919 -3.359 1.00 91.06 96 LEU A C 1
ATOM 744 O O . LEU A 1 96 ? -10.816 -7.578 -2.519 1.00 91.06 96 LEU A O 1
ATOM 748 N N . LEU A 1 97 ? -8.736 -8.249 -3.014 1.00 90.38 97 LEU A N 1
ATOM 749 C CA . LEU A 1 97 ? -8.267 -8.171 -1.639 1.00 90.38 97 LEU A CA 1
ATOM 750 C C . LEU A 1 97 ? -8.091 -6.703 -1.230 1.00 90.38 97 LEU A C 1
ATOM 752 O O . LEU A 1 97 ? -7.218 -5.984 -1.720 1.00 90.38 97 LEU A O 1
ATOM 756 N N . ILE A 1 98 ? -8.936 -6.272 -0.299 1.00 89.38 98 ILE A N 1
ATOM 757 C CA . ILE A 1 98 ? -8.932 -4.910 0.247 1.00 89.38 98 ILE A CA 1
ATOM 758 C C . ILE A 1 98 ? -8.085 -4.847 1.516 1.00 89.38 98 ILE A C 1
ATOM 760 O O . ILE A 1 98 ? -8.489 -5.365 2.565 1.00 89.38 98 ILE A O 1
ATOM 764 N N . CYS A 1 99 ? -6.959 -4.148 1.422 1.00 91.44 99 CYS A N 1
ATOM 765 C CA . CYS A 1 99 ? -6.110 -3.781 2.544 1.00 91.44 99 CYS A CA 1
ATOM 766 C C . CYS A 1 99 ? -6.339 -2.307 2.910 1.00 91.44 99 CYS A C 1
ATOM 768 O O . CYS A 1 99 ? -6.520 -1.459 2.038 1.00 91.44 99 CYS A O 1
ATOM 770 N N . CYS A 1 100 ? -6.311 -1.979 4.198 1.00 90.44 100 CYS A N 1
ATOM 771 C CA . CYS A 1 100 ? -6.491 -0.613 4.691 1.00 90.44 100 CYS A CA 1
ATOM 772 C C . CYS A 1 100 ? -5.315 -0.207 5.572 1.00 90.44 100 CYS A C 1
ATOM 774 O O . CYS A 1 100 ? -5.033 -0.899 6.554 1.00 90.44 100 CYS A O 1
ATOM 776 N N . ASP A 1 101 ? -4.684 0.926 5.263 1.00 94.38 101 ASP A N 1
ATOM 777 C CA . ASP A 1 101 ? -3.732 1.558 6.174 1.00 94.38 101 ASP A CA 1
ATOM 778 C C . ASP A 1 101 ? -4.456 2.024 7.444 1.00 94.38 101 ASP A C 1
ATOM 780 O O . ASP A 1 101 ? -5.524 2.640 7.374 1.00 94.38 101 ASP A O 1
ATOM 784 N N . VAL A 1 102 ? -3.892 1.709 8.610 1.00 92.69 102 VAL A N 1
ATOM 785 C CA . VAL A 1 102 ? -4.420 2.145 9.905 1.00 92.69 102 VAL A CA 1
ATOM 786 C C . VAL A 1 102 ? -3.417 3.079 10.561 1.00 92.69 102 VAL A C 1
ATOM 788 O O . VAL A 1 102 ? -2.394 2.645 11.085 1.00 92.69 102 VAL A O 1
ATOM 791 N N . CYS A 1 103 ? -3.757 4.363 10.578 1.00 93.75 103 CYS A N 1
ATOM 792 C CA . CYS A 1 103 ? -2.981 5.389 11.253 1.00 93.75 103 CYS A CA 1
ATOM 793 C C . CYS A 1 103 ? -3.869 6.570 11.669 1.00 93.75 103 CYS A C 1
ATOM 795 O O . CYS A 1 103 ? -5.034 6.673 11.274 1.00 93.75 103 CYS A O 1
ATOM 797 N N . ILE A 1 104 ? -3.305 7.469 12.476 1.00 92.69 104 ILE A N 1
ATOM 798 C CA . ILE A 1 104 ? -3.945 8.718 12.910 1.00 92.69 104 ILE A CA 1
ATOM 799 C C . ILE A 1 104 ? -3.349 9.928 12.171 1.00 92.69 104 ILE A C 1
ATOM 801 O O . ILE A 1 104 ? -4.033 10.940 12.030 1.00 92.69 104 ILE A O 1
ATOM 805 N N . CYS A 1 105 ? -2.131 9.821 11.624 1.00 91.19 105 CYS A N 1
ATOM 806 C CA . CYS A 1 105 ? -1.427 10.960 11.032 1.00 91.19 105 CYS A CA 1
ATOM 807 C C . CYS A 1 105 ? -2.186 11.710 9.922 1.00 91.19 105 CYS A C 1
ATOM 809 O O . CYS A 1 105 ? -2.120 12.939 9.950 1.00 91.19 105 CYS A O 1
ATOM 811 N N . PRO A 1 106 ? -2.958 11.080 9.004 1.00 88.00 106 PRO A N 1
ATOM 812 C CA . PRO A 1 106 ? -3.666 11.855 7.985 1.00 88.00 106 PRO A CA 1
ATOM 813 C C . PRO A 1 106 ? -4.911 12.574 8.532 1.00 88.00 106 PRO A C 1
ATOM 815 O O . PRO A 1 106 ? -5.491 13.394 7.830 1.00 88.00 106 PRO A O 1
ATOM 818 N N . TYR A 1 107 ? -5.332 12.274 9.766 1.00 88.56 107 TYR A N 1
ATOM 819 C CA . TYR A 1 107 ? -6.534 12.834 10.397 1.00 88.56 107 TYR A CA 1
ATOM 820 C C . TYR A 1 107 ? -6.221 13.763 11.572 1.00 88.56 107 TYR A C 1
ATOM 822 O O . TYR A 1 107 ? -7.102 14.483 12.042 1.00 88.56 107 TYR A O 1
ATOM 830 N N . ALA A 1 108 ? -4.992 13.728 12.083 1.00 88.94 108 ALA A N 1
ATOM 831 C CA . ALA A 1 108 ? -4.560 14.579 13.174 1.00 88.94 108 ALA A CA 1
ATOM 832 C C . ALA A 1 108 ? -4.098 15.947 12.674 1.00 88.94 108 ALA A C 1
ATOM 834 O O . ALA A 1 108 ? -3.323 16.056 11.728 1.00 88.94 108 ALA A O 1
ATOM 835 N N . THR A 1 109 ? -4.469 16.995 13.404 1.00 88.69 109 THR A N 1
ATOM 836 C CA . THR A 1 109 ? -4.004 18.366 13.147 1.00 88.69 109 THR A CA 1
ATOM 837 C C . THR A 1 109 ? -2.500 18.538 13.377 1.00 88.69 109 THR A C 1
ATOM 839 O O . THR A 1 109 ? -1.881 19.394 12.756 1.00 88.69 109 THR A O 1
ATOM 842 N N . HIS A 1 110 ? -1.905 17.717 14.245 1.00 90.69 110 HIS A N 1
ATOM 843 C CA . HIS A 1 110 ? -0.477 17.742 14.576 1.00 90.69 110 HIS A CA 1
ATOM 844 C C . HIS A 1 110 ? 0.387 16.836 13.680 1.00 90.69 110 HIS A C 1
ATOM 846 O O . HIS A 1 110 ? 1.601 16.796 13.847 1.00 90.69 110 HIS A O 1
ATOM 852 N N . GLY A 1 111 ? -0.205 16.043 12.781 1.00 87.88 111 GLY A N 1
ATOM 853 C CA . GLY A 1 111 ? 0.528 15.181 11.839 1.00 87.88 111 GLY A CA 1
ATOM 854 C C . GLY A 1 111 ? 1.231 13.945 12.430 1.00 87.88 111 GLY A C 1
ATOM 855 O O . GLY A 1 111 ? 1.637 13.067 11.677 1.00 87.88 111 GLY A O 1
ATOM 856 N N . HIS A 1 112 ? 1.363 13.820 13.754 1.00 92.56 112 HIS A N 1
ATOM 857 C CA . HIS A 1 112 ? 1.863 12.590 14.393 1.00 92.56 112 HIS A CA 1
ATOM 858 C C . HIS A 1 112 ? 0.910 11.385 14.273 1.00 92.56 112 HIS A C 1
ATOM 860 O O . HIS A 1 112 ? -0.311 11.528 14.221 1.00 92.56 112 HIS A O 1
ATOM 866 N N . CYS A 1 113 ? 1.483 10.177 14.298 1.00 92.62 113 CYS A N 1
ATOM 867 C CA . CYS A 1 113 ? 0.764 8.902 14.171 1.00 92.62 113 CYS A CA 1
ATOM 868 C C . CYS A 1 113 ? -0.006 8.462 15.430 1.00 92.62 113 CYS A C 1
ATOM 870 O O . CYS A 1 113 ? -0.771 7.500 15.369 1.00 92.62 113 CYS A O 1
ATOM 872 N N . GLY A 1 114 ? 0.195 9.149 16.556 1.00 92.81 114 GLY A N 1
ATOM 873 C CA . GLY A 1 114 ? -0.417 8.851 17.848 1.00 92.81 114 GLY A CA 1
ATOM 874 C C . GLY A 1 114 ? -1.067 10.082 18.476 1.00 92.81 114 GLY A C 1
ATOM 875 O O . GLY A 1 114 ? -0.823 11.212 18.060 1.00 92.81 114 GLY A O 1
ATOM 876 N N . ILE A 1 115 ? -1.887 9.847 19.494 1.00 95.00 115 ILE A N 1
ATOM 877 C CA . ILE A 1 115 ? -2.428 10.873 20.385 1.00 95.00 115 ILE A CA 1
ATOM 878 C C . ILE A 1 115 ? -1.288 11.391 21.262 1.00 95.00 115 ILE A C 1
ATOM 880 O O . ILE A 1 115 ? -0.530 10.599 21.823 1.00 95.00 115 ILE A O 1
ATOM 884 N N . LEU A 1 116 ? -1.181 12.710 21.391 1.00 95.75 116 LEU A N 1
ATOM 885 C CA . LEU A 1 116 ? -0.139 13.356 22.182 1.00 95.75 116 LEU A CA 1
ATOM 886 C C . LEU A 1 116 ? -0.628 13.688 23.597 1.00 95.75 116 LEU A C 1
ATOM 888 O O . LEU A 1 116 ? -1.807 13.967 23.815 1.00 95.75 116 LEU A O 1
ATOM 892 N N . ASN A 1 117 ? 0.296 13.662 24.548 1.00 96.00 117 ASN A N 1
ATOM 893 C CA . ASN A 1 117 ? 0.154 14.287 25.856 1.00 96.00 117 ASN A CA 1
ATOM 894 C C . ASN A 1 117 ? 0.326 15.813 25.735 1.00 96.00 117 ASN A C 1
ATOM 896 O O . ASN A 1 117 ? 0.745 16.328 24.697 1.00 96.00 117 ASN A O 1
ATOM 900 N N . GLU A 1 118 ? 0.047 16.543 26.816 1.00 94.69 118 GLU A N 1
ATOM 901 C CA . GLU A 1 118 ? 0.212 18.006 26.865 1.00 94.69 118 GLU A CA 1
ATOM 902 C C . GLU A 1 118 ? 1.664 18.459 26.639 1.00 94.69 118 GLU A C 1
ATOM 904 O O . GLU A 1 118 ? 1.897 19.531 26.088 1.00 94.69 118 GLU A O 1
ATOM 909 N N . ASP A 1 119 ? 2.642 17.628 27.010 1.00 95.31 119 ASP A N 1
ATOM 910 C CA . ASP A 1 119 ? 4.075 17.872 26.797 1.00 95.31 119 ASP A CA 1
ATOM 911 C C . ASP A 1 119 ? 4.553 17.544 25.366 1.00 95.31 119 ASP A C 1
ATOM 913 O O . ASP A 1 119 ? 5.736 17.687 25.058 1.00 95.31 119 ASP A O 1
ATOM 917 N N . GLY A 1 120 ? 3.648 17.093 24.491 1.00 93.31 120 GLY A N 1
ATOM 918 C CA . GLY A 1 120 ? 3.943 16.700 23.113 1.00 93.31 120 GLY A CA 1
ATOM 919 C C . GLY A 1 120 ? 4.484 15.276 22.947 1.00 93.31 120 GLY A C 1
ATOM 920 O O . GLY A 1 120 ? 4.706 14.846 21.815 1.00 93.31 120 GLY A O 1
ATOM 921 N N . SER A 1 121 ? 4.674 14.514 24.029 1.00 94.88 121 SER A N 1
ATOM 922 C CA . SER A 1 121 ? 5.045 13.096 23.949 1.00 94.88 121 SER A CA 1
ATOM 923 C C . SER A 1 121 ? 3.865 12.227 23.494 1.00 94.88 121 SER A C 1
ATOM 925 O O . SER A 1 121 ? 2.704 12.593 23.667 1.00 94.88 121 SER A O 1
ATOM 927 N N . ILE A 1 122 ? 4.127 11.051 22.912 1.00 95.31 122 ILE A N 1
ATOM 928 C CA . ILE A 1 122 ? 3.052 10.132 22.504 1.00 95.31 122 ILE A CA 1
ATOM 929 C C . ILE A 1 122 ? 2.411 9.486 23.738 1.00 95.31 122 ILE A C 1
ATOM 931 O O . ILE A 1 122 ? 3.062 8.785 24.515 1.00 95.31 122 ILE A O 1
ATOM 935 N N . ASN A 1 123 ? 1.093 9.624 23.861 1.00 96.56 123 ASN A N 1
ATOM 936 C CA . ASN A 1 123 ? 0.287 8.853 24.793 1.00 96.56 123 ASN A CA 1
ATOM 937 C C . ASN A 1 123 ? 0.030 7.454 24.220 1.00 96.56 123 ASN A C 1
ATOM 939 O O . ASN A 1 123 ? -0.981 7.219 23.552 1.00 96.56 123 ASN A O 1
ATOM 943 N N . ASN A 1 124 ? 0.941 6.511 24.467 1.00 95.06 124 ASN A N 1
ATOM 944 C CA . ASN A 1 124 ? 0.854 5.176 23.869 1.00 95.06 124 ASN A CA 1
ATOM 945 C C . ASN A 1 124 ? -0.484 4.477 24.178 1.00 95.06 124 ASN A C 1
ATOM 947 O O . ASN A 1 124 ? -1.127 3.950 23.275 1.00 95.06 124 ASN A O 1
ATOM 951 N N . ALA A 1 125 ? -0.956 4.531 25.429 1.00 96.12 125 ALA A N 1
ATOM 952 C CA . ALA A 1 125 ? -2.177 3.846 25.859 1.00 96.12 125 ALA A CA 1
ATOM 953 C C . ALA A 1 125 ? -3.440 4.369 25.152 1.00 96.12 125 ALA A C 1
ATOM 955 O O . ALA A 1 125 ? -4.252 3.580 24.660 1.00 96.12 125 ALA A O 1
ATOM 956 N N . ALA A 1 126 ? -3.600 5.693 25.065 1.00 96.44 126 ALA A N 1
ATOM 957 C CA . ALA A 1 126 ? -4.712 6.298 24.336 1.00 96.44 126 ALA A CA 1
ATOM 958 C C . ALA A 1 126 ? -4.616 6.002 22.833 1.00 96.44 126 ALA A C 1
ATOM 960 O O . ALA A 1 126 ? -5.618 5.698 22.181 1.00 96.44 126 ALA A O 1
ATOM 961 N N . SER A 1 127 ? -3.399 6.041 22.293 1.00 96.44 127 SER A N 1
ATOM 962 C CA . SER A 1 127 ? -3.160 5.883 20.864 1.00 96.44 127 SER A CA 1
ATOM 963 C C . SER A 1 127 ? -3.438 4.464 20.373 1.00 96.44 127 SER A C 1
ATOM 965 O O . SER A 1 127 ? -4.176 4.297 19.403 1.00 96.44 127 SER A O 1
ATOM 967 N N . ILE A 1 128 ? -2.941 3.425 21.058 1.00 95.25 128 ILE A N 1
ATOM 968 C CA . ILE A 1 128 ? -3.193 2.033 20.646 1.00 95.25 128 ILE A CA 1
ATOM 969 C C . ILE A 1 128 ? -4.670 1.661 20.763 1.00 95.25 128 ILE A C 1
ATOM 971 O O . ILE A 1 128 ? -5.187 0.928 19.919 1.00 95.25 128 ILE A O 1
ATOM 975 N N . LYS A 1 129 ? -5.378 2.208 21.763 1.00 96.69 129 LYS A N 1
ATOM 976 C CA . LYS A 1 129 ? -6.829 2.044 21.886 1.00 96.69 129 LYS A CA 1
ATOM 977 C C . LYS A 1 129 ? -7.525 2.622 20.654 1.00 96.69 129 LYS A C 1
ATOM 979 O O . LYS A 1 129 ? -8.361 1.951 20.051 1.00 96.69 129 LYS A O 1
ATOM 984 N N . ARG A 1 130 ? -7.138 3.832 20.242 1.00 96.00 130 ARG A N 1
ATOM 985 C CA . ARG A 1 130 ? -7.714 4.497 19.072 1.00 96.00 130 ARG A CA 1
ATOM 986 C C . ARG A 1 130 ? -7.409 3.757 17.766 1.00 96.00 130 ARG A C 1
ATOM 988 O O . ARG A 1 130 ? -8.312 3.564 16.957 1.00 96.00 130 ARG A O 1
ATOM 995 N N . ILE A 1 131 ? -6.175 3.296 17.576 1.00 95.44 131 ILE A N 1
ATOM 996 C CA . ILE A 1 131 ? -5.769 2.479 16.420 1.00 95.44 131 ILE A CA 1
ATOM 997 C C . ILE A 1 131 ? -6.580 1.177 16.336 1.00 95.44 131 ILE A C 1
ATOM 999 O O . ILE A 1 131 ? -7.043 0.792 15.257 1.00 95.44 131 ILE A O 1
ATOM 1003 N N . ALA A 1 132 ? -6.814 0.516 17.471 1.00 92.38 132 ALA A N 1
ATOM 1004 C CA . ALA A 1 132 ? -7.639 -0.685 17.537 1.00 92.38 132 ALA A CA 1
ATOM 1005 C C . ALA A 1 132 ? -9.103 -0.397 17.143 1.00 92.38 132 ALA A C 1
ATOM 1007 O O . ALA A 1 132 ? -9.690 -1.134 16.350 1.00 92.38 132 ALA A O 1
ATOM 1008 N N . GLU A 1 133 ? -9.685 0.708 17.619 1.00 94.44 133 GLU A N 1
ATOM 1009 C CA . GLU A 1 133 ? -11.035 1.145 17.230 1.00 94.44 133 GLU A CA 1
ATOM 1010 C C . GLU A 1 133 ? -11.153 1.443 15.727 1.00 94.44 133 GLU A C 1
ATOM 1012 O O . GLU A 1 133 ? -12.137 1.047 15.096 1.00 94.44 133 GLU A O 1
ATOM 1017 N N . ILE A 1 134 ? -10.150 2.107 15.139 1.00 92.62 134 ILE A N 1
ATOM 1018 C CA . ILE A 1 134 ? -10.094 2.370 13.692 1.00 92.62 134 ILE A CA 1
ATOM 1019 C C . ILE A 1 134 ? -10.027 1.044 12.924 1.00 92.62 134 ILE A C 1
ATOM 1021 O O . ILE A 1 134 ? -10.815 0.828 12.003 1.00 92.62 134 ILE A O 1
ATOM 1025 N N . SER A 1 135 ? -9.163 0.119 13.354 1.00 90.81 135 SER A N 1
ATOM 1026 C CA . SER A 1 135 ? -9.040 -1.215 12.750 1.00 90.81 135 SER A CA 1
ATOM 1027 C C . SER A 1 135 ? -10.366 -1.978 12.766 1.00 90.81 135 SER A C 1
ATOM 1029 O O . SER A 1 135 ? -10.772 -2.548 11.752 1.00 90.81 135 SER A O 1
ATOM 1031 N N . LEU A 1 136 ? -11.083 -1.951 13.895 1.00 89.88 136 LEU A N 1
ATOM 1032 C CA . LEU A 1 136 ? -12.406 -2.564 14.006 1.00 89.88 136 LEU A CA 1
ATOM 1033 C C . LEU A 1 136 ? -13.424 -1.901 13.069 1.00 89.88 136 LEU A C 1
ATOM 1035 O O . LEU A 1 136 ? -14.242 -2.594 12.466 1.00 89.88 136 LEU A O 1
ATOM 1039 N N . SER A 1 137 ? -13.392 -0.571 12.949 1.00 90.50 137 SER A N 1
ATOM 1040 C CA . SER A 1 137 ? -14.266 0.172 12.035 1.00 90.50 137 SER A CA 1
ATOM 1041 C C . SER A 1 137 ? -14.057 -0.264 10.583 1.00 90.50 137 SER A C 1
ATOM 1043 O O . SER A 1 137 ? -15.024 -0.536 9.871 1.00 90.50 137 SER A O 1
ATOM 1045 N N . TYR A 1 138 ? -12.801 -0.422 10.158 1.00 89.00 138 TYR A N 1
ATOM 1046 C CA . TYR A 1 138 ? -12.479 -0.892 8.811 1.00 89.00 138 TYR A CA 1
ATOM 1047 C C . TYR 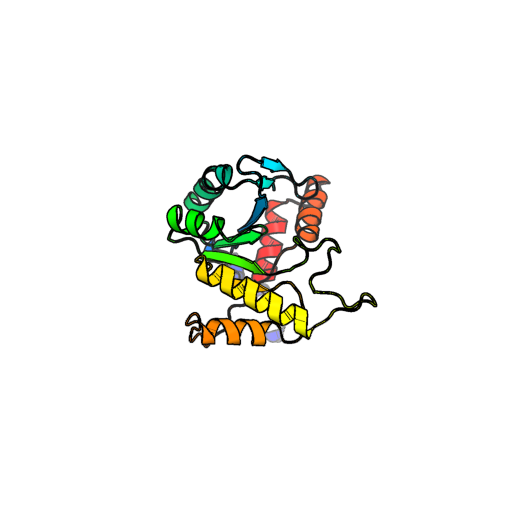A 1 138 ? -12.895 -2.342 8.582 1.00 89.00 138 TYR A C 1
ATOM 1049 O O . TYR A 1 138 ? -13.489 -2.632 7.543 1.00 89.00 138 TYR A O 1
ATOM 1057 N N . ALA A 1 139 ? -12.662 -3.233 9.551 1.00 85.88 139 ALA A N 1
ATOM 1058 C CA . ALA A 1 139 ? -13.121 -4.620 9.477 1.00 85.88 139 ALA A CA 1
ATOM 1059 C C . ALA A 1 139 ? -14.652 -4.698 9.322 1.00 85.88 139 ALA A C 1
ATOM 1061 O O . ALA A 1 139 ? -15.154 -5.352 8.411 1.00 85.88 139 ALA A O 1
ATOM 1062 N N . LYS A 1 140 ? -15.405 -3.927 10.123 1.00 85.75 140 LYS A N 1
ATOM 1063 C CA . LYS A 1 140 ? -16.872 -3.800 10.001 1.00 85.75 140 LYS A CA 1
ATOM 1064 C C . LYS A 1 140 ? -17.325 -3.232 8.653 1.00 85.75 140 LYS A C 1
ATOM 1066 O O . LYS A 1 140 ? -18.447 -3.494 8.223 1.00 85.75 140 LYS A O 1
ATOM 1071 N N . ALA A 1 141 ? -16.481 -2.440 7.997 1.00 84.25 141 ALA A N 1
ATOM 1072 C CA . ALA A 1 141 ? -16.755 -1.880 6.680 1.00 84.25 141 ALA A CA 1
ATOM 1073 C C . ALA A 1 141 ? -16.445 -2.848 5.520 1.00 84.25 141 ALA A C 1
ATOM 1075 O O . ALA A 1 141 ? -16.734 -2.497 4.379 1.00 84.25 141 ALA A O 1
ATOM 1076 N N . GLY A 1 142 ? -15.899 -4.041 5.793 1.00 80.38 142 GLY A N 1
ATOM 1077 C CA . GLY A 1 142 ? -15.547 -5.043 4.779 1.00 80.38 142 GLY A CA 1
ATOM 1078 C C . GLY A 1 142 ? -14.065 -5.066 4.391 1.00 80.38 142 GLY A C 1
ATOM 1079 O O . GLY A 1 142 ? -13.716 -5.602 3.346 1.00 80.38 142 GLY A O 1
ATOM 1080 N N . CYS A 1 143 ? -13.182 -4.470 5.200 1.00 84.44 143 CYS A N 1
ATOM 1081 C CA . CYS A 1 143 ? -11.739 -4.617 5.014 1.00 84.44 143 CYS A CA 1
ATOM 1082 C C . CYS A 1 143 ? -11.295 -6.056 5.313 1.00 84.44 143 CYS A C 1
ATOM 1084 O O . CYS A 1 143 ? -11.664 -6.612 6.349 1.00 84.44 143 CYS A O 1
ATOM 1086 N N . HIS A 1 144 ? -10.455 -6.620 4.446 1.00 85.19 144 HIS A N 1
ATOM 1087 C CA . HIS A 1 144 ? -9.911 -7.967 4.614 1.00 85.19 144 HIS A CA 1
ATOM 1088 C C . HIS A 1 144 ? -8.609 -7.959 5.426 1.00 85.19 144 HIS A C 1
ATOM 1090 O O . HIS A 1 144 ? -8.370 -8.868 6.219 1.00 85.19 144 HIS A O 1
ATOM 1096 N N . VAL A 1 145 ? -7.774 -6.927 5.248 1.00 87.75 145 VAL A N 1
ATOM 1097 C CA . VAL A 1 145 ? -6.465 -6.801 5.906 1.00 87.75 145 VAL A CA 1
ATOM 1098 C C . VAL A 1 145 ? -6.274 -5.392 6.464 1.00 87.75 145 VAL A C 1
ATOM 1100 O O . VAL A 1 145 ? -6.212 -4.414 5.722 1.00 87.75 145 VAL A O 1
ATOM 1103 N N . VAL A 1 146 ? -6.118 -5.276 7.781 1.00 88.31 146 VAL A N 1
ATOM 1104 C CA . VAL A 1 146 ? -5.709 -4.019 8.427 1.00 88.31 146 VAL A CA 1
ATOM 1105 C C . VAL A 1 146 ? -4.182 -3.943 8.514 1.00 88.31 146 VAL A C 1
ATOM 1107 O O . VAL A 1 146 ? -3.545 -4.876 9.001 1.00 88.31 146 VAL A O 1
ATOM 1110 N N . ALA A 1 147 ? -3.599 -2.841 8.043 1.00 92.25 147 ALA A N 1
ATOM 1111 C CA . ALA A 1 147 ? -2.158 -2.602 7.982 1.00 92.25 147 ALA A CA 1
ATOM 1112 C C . ALA A 1 147 ? -1.777 -1.405 8.881 1.00 92.25 147 ALA A C 1
ATOM 1114 O O . ALA A 1 147 ? -1.758 -0.270 8.409 1.00 92.25 147 ALA A O 1
ATOM 1115 N N . PRO A 1 148 ? -1.526 -1.619 10.187 1.00 92.56 148 PRO A N 1
ATOM 1116 C CA . PRO A 1 148 ? -1.165 -0.544 11.109 1.00 92.56 148 PRO A CA 1
ATOM 1117 C C . PRO A 1 148 ? 0.247 -0.015 10.846 1.00 92.56 148 PRO A C 1
ATOM 1119 O O . PRO A 1 148 ? 1.225 -0.754 10.991 1.00 92.56 148 PRO A O 1
ATOM 1122 N N . SER A 1 149 ? 0.346 1.267 10.493 1.00 94.25 149 SER A N 1
ATOM 1123 C CA . SER A 1 149 ? 1.594 1.962 10.136 1.00 94.25 149 SER A CA 1
ATOM 1124 C C . SER A 1 149 ? 2.070 2.951 11.207 1.00 94.25 149 SER A C 1
ATOM 1126 O O . SER A 1 149 ? 3.068 3.645 11.029 1.00 94.25 149 SER A O 1
ATOM 1128 N N . ASP A 1 150 ? 1.392 2.984 12.356 1.00 91.94 150 ASP A N 1
ATOM 1129 C CA . ASP A 1 150 ? 1.649 3.918 13.455 1.00 91.94 150 ASP A CA 1
ATOM 1130 C C . ASP A 1 150 ? 2.942 3.654 14.248 1.00 91.94 150 ASP A C 1
ATOM 1132 O O . ASP A 1 150 ? 3.419 4.543 14.950 1.00 91.94 150 ASP A O 1
ATOM 1136 N N . MET A 1 151 ? 3.511 2.450 14.123 1.00 93.69 151 MET A N 1
ATOM 1137 C CA . MET A 1 151 ? 4.740 2.002 14.795 1.00 93.69 151 MET A CA 1
ATOM 1138 C C . MET A 1 151 ? 4.717 2.027 16.334 1.00 93.69 151 MET A C 1
ATOM 1140 O O . MET A 1 151 ? 5.765 1.868 16.953 1.00 93.69 151 MET A O 1
ATOM 1144 N N . MET A 1 152 ? 3.550 2.146 16.971 1.00 92.62 152 MET A N 1
ATOM 1145 C CA . MET A 1 152 ? 3.457 2.230 18.430 1.00 92.62 152 MET A CA 1
ATOM 1146 C C . MET A 1 152 ? 3.649 0.876 19.127 1.00 92.62 152 MET A C 1
ATOM 1148 O O . MET A 1 152 ? 3.442 -0.205 18.555 1.00 92.62 152 MET A O 1
ATOM 1152 N N . ASP A 1 153 ? 4.024 0.913 20.401 1.00 94.00 153 ASP A N 1
ATOM 1153 C CA . ASP A 1 153 ? 4.262 -0.300 21.177 1.00 94.00 153 ASP A CA 1
ATOM 1154 C C . ASP A 1 153 ? 2.946 -1.016 21.487 1.00 94.00 153 ASP A C 1
ATOM 1156 O O . ASP A 1 153 ? 1.977 -0.413 21.944 1.00 94.00 153 ASP A O 1
ATOM 1160 N N . ASN A 1 154 ? 2.914 -2.334 21.273 1.00 92.81 154 ASN A N 1
ATOM 1161 C CA . ASN A 1 154 ? 1.760 -3.208 21.531 1.00 92.81 154 ASN A CA 1
ATOM 1162 C C . ASN A 1 154 ? 0.477 -2.915 20.724 1.00 92.81 154 ASN A C 1
ATOM 1164 O O . ASN A 1 154 ? -0.552 -3.545 20.989 1.00 92.81 154 ASN A O 1
ATOM 1168 N N . ARG A 1 155 ? 0.512 -2.065 19.681 1.00 94.38 155 ARG A N 1
ATOM 1169 C CA . ARG A 1 155 ? -0.678 -1.830 18.830 1.00 94.38 155 ARG A CA 1
ATOM 1170 C C . ARG A 1 155 ? -1.258 -3.114 18.230 1.00 94.38 155 ARG A C 1
ATOM 1172 O O . ARG A 1 155 ? -2.472 -3.272 18.185 1.00 94.38 155 ARG A O 1
ATOM 1179 N N . ILE A 1 156 ? -0.407 -4.062 17.819 1.00 90.94 156 ILE A N 1
ATOM 1180 C CA . ILE A 1 156 ? -0.849 -5.324 17.198 1.00 90.94 156 ILE A CA 1
ATOM 1181 C C . ILE A 1 156 ? -1.688 -6.154 18.171 1.00 90.94 156 ILE A C 1
ATOM 1183 O O . ILE A 1 156 ? -2.726 -6.682 17.774 1.00 90.94 156 ILE A O 1
ATOM 1187 N N . ALA A 1 157 ? -1.272 -6.229 19.439 1.00 89.56 157 ALA A N 1
ATOM 1188 C CA . ALA A 1 157 ? -2.024 -6.928 20.476 1.00 89.56 157 ALA A CA 1
ATOM 1189 C C . ALA A 1 157 ? -3.401 -6.277 20.680 1.00 89.56 157 ALA A C 1
ATOM 1191 O O . ALA A 1 157 ? -4.417 -6.963 20.612 1.00 89.56 157 ALA A O 1
ATOM 1192 N N . ALA A 1 158 ? -3.451 -4.945 20.803 1.00 91.31 158 ALA A N 1
ATOM 1193 C CA . ALA A 1 158 ? -4.706 -4.205 20.956 1.00 91.31 158 ALA A CA 1
ATOM 1194 C C . ALA A 1 158 ? -5.669 -4.408 19.766 1.00 91.31 158 ALA A C 1
ATOM 1196 O O . ALA A 1 158 ? -6.869 -4.622 19.964 1.00 91.31 158 ALA A O 1
ATOM 1197 N N . ILE A 1 159 ? -5.149 -4.388 18.532 1.00 91.50 159 ILE A N 1
ATOM 1198 C CA . ILE A 1 159 ? -5.924 -4.650 17.310 1.00 91.50 159 ILE A CA 1
ATOM 1199 C C . ILE A 1 159 ? -6.448 -6.091 17.297 1.00 91.50 159 ILE A C 1
ATOM 1201 O O . ILE A 1 159 ? -7.631 -6.320 17.044 1.00 91.50 159 ILE A O 1
ATOM 1205 N N . LYS A 1 160 ? -5.593 -7.082 17.570 1.00 88.56 160 LYS A N 1
ATOM 1206 C CA . LYS A 1 160 ? -6.005 -8.491 17.586 1.00 88.56 160 LYS A CA 1
ATOM 1207 C C . LYS A 1 160 ? -7.075 -8.748 18.643 1.00 88.56 160 LYS A C 1
ATOM 1209 O O . LYS A 1 160 ? -8.091 -9.360 18.319 1.00 88.56 160 LYS A O 1
ATOM 1214 N N . ASP A 1 161 ? -6.906 -8.210 19.847 1.00 89.69 161 ASP A N 1
ATOM 1215 C CA . ASP A 1 161 ? -7.869 -8.348 20.938 1.00 89.69 161 ASP A CA 1
ATOM 1216 C C . ASP A 1 161 ? -9.243 -7.793 20.568 1.00 89.69 161 ASP A C 1
ATOM 1218 O O . ASP A 1 161 ? -10.259 -8.463 20.774 1.00 89.69 161 ASP A O 1
ATOM 1222 N N . ILE A 1 162 ? -9.304 -6.574 20.019 1.00 91.56 162 ILE A N 1
ATOM 1223 C CA . ILE A 1 162 ? -10.590 -5.957 19.684 1.00 91.56 162 ILE A CA 1
ATOM 1224 C C . ILE A 1 162 ? -11.276 -6.677 18.516 1.00 91.56 162 ILE A C 1
ATOM 1226 O O . ILE A 1 162 ? -12.493 -6.865 18.557 1.00 91.56 162 ILE A O 1
ATOM 1230 N N . LEU A 1 163 ? -10.522 -7.132 17.508 1.00 86.88 163 LEU A N 1
ATOM 1231 C CA . LEU A 1 163 ? -11.070 -7.897 16.386 1.00 86.88 163 LEU A CA 1
ATOM 1232 C C . LEU A 1 163 ? -11.600 -9.254 16.858 1.00 86.88 163 LEU A C 1
ATOM 1234 O O . LEU A 1 163 ? -12.729 -9.611 16.526 1.00 86.88 163 LEU A O 1
ATOM 1238 N N . HIS A 1 164 ? -10.842 -9.973 17.692 1.00 85.31 164 HIS A N 1
ATOM 1239 C CA . HIS A 1 164 ? -11.266 -11.249 18.271 1.00 85.31 164 HIS A CA 1
ATOM 1240 C C . HIS A 1 164 ? -12.540 -11.088 19.111 1.00 85.31 164 HIS A C 1
ATOM 1242 O O . HIS A 1 164 ? -13.510 -11.812 18.892 1.00 85.31 164 HIS A O 1
ATOM 1248 N N . LYS A 1 165 ? -12.586 -10.089 20.006 1.00 89.31 165 LYS A N 1
ATOM 1249 C CA . LYS A 1 165 ? -13.765 -9.782 20.843 1.00 89.31 165 LYS A CA 1
ATOM 1250 C C . LYS A 1 165 ? -15.023 -9.454 20.033 1.00 89.31 165 LYS A C 1
ATOM 1252 O O . LYS A 1 165 ? -16.125 -9.633 20.536 1.00 89.31 165 LYS A O 1
ATOM 1257 N N . ASN A 1 166 ? -14.869 -8.972 18.799 1.00 88.50 166 ASN A N 1
ATOM 1258 C CA . ASN A 1 166 ? -15.976 -8.602 17.914 1.00 88.50 166 ASN A CA 1
ATOM 1259 C C . ASN A 1 166 ? -16.252 -9.646 16.812 1.00 88.50 166 ASN A C 1
ATOM 1261 O O . ASN A 1 166 ? -16.980 -9.340 15.872 1.00 88.50 166 ASN A O 1
ATOM 1265 N N . GLY A 1 167 ? -15.681 -10.854 16.900 1.00 83.69 167 GLY A N 1
ATOM 1266 C CA . GLY A 1 167 ? -15.948 -11.941 15.948 1.00 83.69 167 GLY A CA 1
ATOM 1267 C C . GLY A 1 167 ? -15.189 -11.855 14.617 1.00 83.69 167 GLY A C 1
ATOM 1268 O O . GLY A 1 167 ? -15.473 -12.630 13.713 1.00 83.69 167 GLY A O 1
ATOM 1269 N N . TYR A 1 168 ? -14.202 -10.962 14.501 1.00 79.75 168 TYR A N 1
ATOM 1270 C CA . TYR A 1 168 ? -13.325 -10.810 13.327 1.00 79.75 168 TYR A CA 1
ATOM 1271 C C . TYR A 1 168 ? -11.972 -11.535 13.494 1.00 79.75 168 TYR A C 1
ATOM 1273 O O . TYR A 1 168 ? -11.024 -11.291 12.748 1.00 79.75 168 TYR A O 1
ATOM 1281 N N . GLY A 1 169 ? -11.842 -12.401 14.504 1.00 66.31 169 GLY A N 1
ATOM 1282 C CA . GLY A 1 169 ? -10.627 -13.175 14.764 1.00 66.31 169 GLY A CA 1
ATOM 1283 C C . GLY A 1 169 ? -10.553 -14.469 13.959 1.00 66.31 169 GLY A C 1
ATOM 1284 O O . GLY A 1 169 ? -11.391 -15.347 14.135 1.00 66.31 169 GLY A O 1
ATOM 1285 N N . GLY A 1 170 ? -9.535 -14.603 13.106 1.00 65.38 170 GLY A N 1
ATOM 1286 C CA . GLY A 1 170 ? -9.247 -15.825 12.344 1.00 65.38 170 GLY A CA 1
ATOM 1287 C C . GLY A 1 170 ? -8.102 -16.664 12.932 1.00 65.38 170 GLY A C 1
ATOM 1288 O O . GLY A 1 170 ? -7.207 -16.139 13.595 1.00 65.38 170 GLY A O 1
ATOM 1289 N N . LYS A 1 171 ? -8.114 -17.972 12.638 1.00 46.47 171 LYS A N 1
ATOM 1290 C CA . LYS A 1 171 ? -7.023 -18.930 12.893 1.00 46.47 171 LYS A CA 1
ATOM 1291 C C . LYS A 1 171 ? -6.081 -18.960 11.682 1.00 46.47 171 LYS A C 1
ATOM 1293 O O . LYS A 1 171 ? -6.314 -19.741 10.768 1.00 46.47 171 LYS A O 1
ATOM 1298 N N . PHE A 1 172 ? -5.038 -18.137 11.652 1.00 50.16 172 PHE A N 1
ATOM 1299 C CA . PHE A 1 172 ? -4.0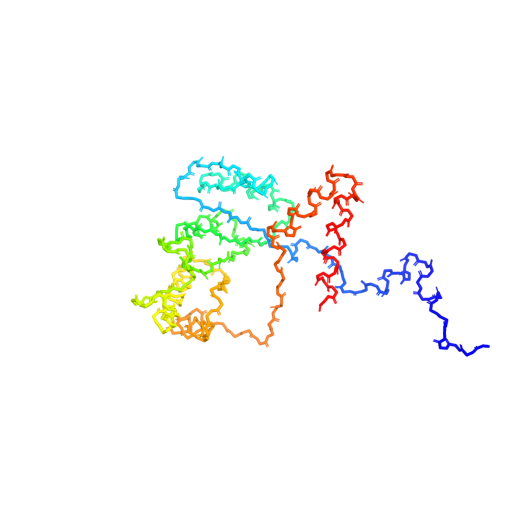03 -18.238 10.613 1.00 50.16 172 PHE A CA 1
ATOM 1300 C C . PHE A 1 172 ? -2.649 -18.541 11.274 1.00 50.16 172 PHE A C 1
ATOM 1302 O O . PHE A 1 172 ? -2.166 -17.690 12.021 1.00 50.16 172 PHE A O 1
ATOM 1309 N N . PRO A 1 173 ? -2.087 -19.753 11.080 1.00 40.06 173 PRO A N 1
ATOM 1310 C CA . PRO A 1 173 ? -0.873 -20.202 11.766 1.00 40.06 173 PRO A CA 1
ATOM 1311 C C . PRO A 1 173 ? 0.447 -19.891 11.033 1.00 40.06 173 PRO A C 1
ATOM 1313 O O . PRO A 1 173 ? 1.492 -20.030 11.655 1.00 40.06 173 PRO A O 1
ATOM 1316 N N . ASP A 1 174 ? 0.418 -19.392 9.791 1.00 45.25 174 ASP A N 1
ATOM 1317 C CA . ASP A 1 174 ? 1.615 -19.001 9.029 1.00 45.25 174 ASP A CA 1
ATOM 1318 C C . ASP A 1 174 ? 1.491 -17.534 8.587 1.00 45.25 174 ASP A C 1
ATOM 1320 O O . ASP A 1 174 ? 0.455 -17.136 8.053 1.00 45.25 174 ASP A O 1
ATOM 1324 N N . LEU A 1 175 ? 2.507 -16.704 8.855 1.00 57.25 175 LEU A N 1
ATOM 1325 C CA . LEU A 1 175 ? 2.470 -15.254 8.619 1.00 57.25 175 LEU A CA 1
ATOM 1326 C C . LEU A 1 175 ? 3.078 -14.901 7.247 1.00 57.25 175 LEU A C 1
ATOM 1328 O O . LEU A 1 175 ? 4.288 -15.054 7.076 1.00 57.25 175 LEU A O 1
ATOM 1332 N N . PRO A 1 176 ? 2.296 -14.383 6.279 1.00 71.44 176 PRO A N 1
ATOM 1333 C CA . PRO A 1 176 ? 2.851 -13.787 5.068 1.00 71.44 176 PRO A CA 1
ATOM 1334 C C . PRO A 1 176 ? 3.691 -12.547 5.405 1.00 71.44 176 PRO A C 1
ATOM 1336 O O . PRO A 1 176 ? 3.272 -11.714 6.212 1.00 71.44 176 PRO A O 1
ATOM 1339 N N . LEU A 1 177 ? 4.851 -12.401 4.760 1.00 59.62 177 LEU A N 1
ATOM 1340 C CA . LEU A 1 177 ? 5.677 -11.194 4.829 1.00 59.62 177 LEU A CA 1
ATOM 1341 C C . LEU A 1 177 ? 5.349 -10.268 3.650 1.00 59.62 177 LEU A C 1
ATOM 1343 O O . LEU A 1 177 ? 5.268 -10.717 2.507 1.00 59.62 177 LEU A O 1
ATOM 1347 N N . ALA A 1 178 ? 5.190 -8.974 3.928 1.00 81.69 178 ALA A N 1
ATOM 1348 C CA . ALA A 1 178 ? 5.016 -7.932 2.921 1.00 81.69 178 ALA A CA 1
ATOM 1349 C C . ALA A 1 178 ? 6.158 -6.910 3.012 1.00 81.69 178 ALA A C 1
ATOM 1351 O O . ALA A 1 178 ? 6.652 -6.622 4.102 1.00 81.69 178 ALA A O 1
ATOM 1352 N N . ILE A 1 179 ? 6.552 -6.350 1.867 1.00 79.38 179 ILE A N 1
ATOM 1353 C CA . ILE A 1 179 ? 7.561 -5.291 1.749 1.00 79.38 179 ILE A CA 1
ATOM 1354 C C . ILE A 1 179 ? 6.916 -4.117 1.012 1.00 79.38 179 ILE A C 1
ATOM 1356 O O . ILE A 1 179 ? 6.229 -4.317 0.011 1.00 79.38 179 ILE A O 1
ATOM 1360 N N . TYR A 1 180 ? 7.126 -2.899 1.511 1.00 88.50 180 TYR A N 1
ATOM 1361 C CA . TYR A 1 180 ? 6.563 -1.683 0.933 1.00 88.50 180 TYR A CA 1
ATOM 1362 C C . TYR A 1 180 ? 7.666 -0.883 0.236 1.00 88.50 180 TYR A C 1
ATOM 1364 O O . TYR A 1 180 ? 8.524 -0.316 0.903 1.00 88.50 180 TYR A O 1
ATOM 1372 N N . GLN A 1 181 ? 7.611 -0.781 -1.095 1.00 90.62 181 GLN A N 1
ATOM 1373 C CA . GLN A 1 181 ? 8.442 0.163 -1.847 1.00 90.62 181 GLN A CA 1
ATOM 1374 C C . GLN A 1 181 ? 7.898 1.585 -1.668 1.00 90.62 181 GLN A C 1
ATOM 1376 O O . GLN A 1 181 ? 6.859 1.935 -2.237 1.00 90.62 181 GLN A O 1
ATOM 1381 N N . VAL A 1 182 ? 8.551 2.392 -0.832 1.00 90.75 182 VAL A N 1
ATOM 1382 C CA . VAL A 1 182 ? 7.997 3.696 -0.441 1.00 90.75 182 VAL A CA 1
ATOM 1383 C C . VAL A 1 182 ? 8.134 4.751 -1.544 1.00 90.75 182 VAL A C 1
ATOM 1385 O O . VAL A 1 182 ? 8.857 4.593 -2.529 1.00 90.75 182 VAL A O 1
ATOM 1388 N N . SER A 1 183 ? 7.445 5.878 -1.358 1.00 90.94 183 SER A N 1
ATOM 1389 C CA . SER A 1 183 ? 7.416 7.005 -2.298 1.00 90.94 183 SER A CA 1
ATOM 1390 C C . SER A 1 183 ? 8.804 7.532 -2.677 1.00 90.94 183 SER A C 1
ATOM 1392 O O . SER A 1 183 ? 9.052 7.815 -3.847 1.00 90.94 183 SER A O 1
ATOM 1394 N N . GLY A 1 184 ? 9.718 7.630 -1.708 1.00 91.19 184 GLY A N 1
ATOM 1395 C CA . GLY A 1 184 ? 11.095 8.069 -1.944 1.00 91.19 184 GLY A CA 1
ATOM 1396 C C . GLY A 1 184 ? 11.872 7.120 -2.858 1.00 91.19 184 GLY A C 1
ATOM 1397 O O . GLY A 1 184 ? 12.557 7.579 -3.769 1.00 91.19 184 GLY A O 1
ATOM 1398 N N . GLU A 1 185 ? 11.715 5.806 -2.679 1.00 91.94 185 GLU A N 1
ATOM 1399 C CA . GLU A 1 185 ? 12.336 4.798 -3.546 1.00 91.94 185 GLU A CA 1
ATOM 1400 C C . GLU A 1 185 ? 11.753 4.847 -4.962 1.00 91.94 185 GLU A C 1
ATOM 1402 O O . GLU A 1 185 ? 12.500 4.824 -5.938 1.00 91.94 185 GLU A O 1
ATOM 1407 N N . PHE A 1 186 ? 10.428 4.978 -5.090 1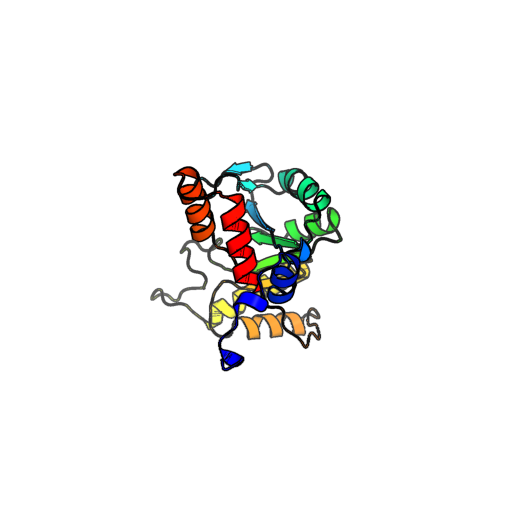.00 96.62 186 PHE A N 1
ATOM 1408 C CA . PHE A 1 186 ? 9.772 5.176 -6.384 1.00 96.62 186 PHE A CA 1
ATOM 1409 C C . PHE A 1 186 ? 10.326 6.409 -7.113 1.00 96.62 186 PHE A C 1
ATOM 1411 O O . PHE A 1 186 ? 10.760 6.310 -8.263 1.00 96.62 186 PHE A O 1
ATOM 1418 N N . ALA A 1 187 ? 10.350 7.563 -6.438 1.00 95.56 187 ALA A N 1
ATOM 1419 C CA . ALA A 1 187 ? 10.830 8.815 -7.013 1.00 95.56 187 ALA A CA 1
ATOM 1420 C C . ALA A 1 187 ? 12.320 8.731 -7.383 1.00 95.56 187 ALA A C 1
ATOM 1422 O O . ALA A 1 187 ? 12.718 9.207 -8.446 1.00 95.56 187 ALA A O 1
ATOM 1423 N N . MET A 1 188 ? 13.132 8.068 -6.553 1.00 97.25 188 MET A N 1
ATOM 1424 C CA . MET A 1 188 ? 14.548 7.812 -6.818 1.00 97.25 188 MET A CA 1
ATOM 1425 C C . MET A 1 188 ? 14.745 7.034 -8.125 1.00 97.25 188 MET A C 1
ATOM 1427 O O . MET A 1 188 ? 15.519 7.469 -8.981 1.00 97.25 188 MET A O 1
ATOM 1431 N N . LEU A 1 189 ? 14.022 5.925 -8.320 1.00 96.75 189 LEU A N 1
ATOM 1432 C CA . LEU A 1 189 ? 14.100 5.146 -9.561 1.00 96.75 189 LEU A CA 1
ATOM 1433 C C . LEU A 1 189 ? 13.585 5.945 -10.763 1.00 96.75 189 LEU A C 1
ATOM 1435 O O . LEU A 1 189 ? 14.218 5.957 -11.820 1.00 96.75 189 LEU A O 1
ATOM 1439 N N . TYR A 1 190 ? 12.461 6.645 -10.604 1.00 97.25 190 TYR A N 1
ATOM 1440 C CA . TYR A 1 190 ? 11.862 7.442 -11.670 1.00 97.25 190 TYR A CA 1
ATOM 1441 C C . TYR A 1 190 ? 12.811 8.541 -12.164 1.00 97.25 190 TYR A C 1
ATOM 1443 O O . TYR A 1 190 ? 13.100 8.632 -13.359 1.00 97.25 190 TYR A O 1
ATOM 1451 N N . HIS A 1 191 ? 13.338 9.360 -11.251 1.00 97.62 191 HIS A N 1
ATOM 1452 C CA . HIS A 1 191 ? 14.225 10.464 -11.605 1.00 97.62 191 HIS A CA 1
ATOM 1453 C C . HIS A 1 191 ? 15.603 9.984 -12.069 1.00 97.62 191 HIS A C 1
ATOM 1455 O O . HIS A 1 191 ? 16.136 10.555 -13.020 1.00 97.62 191 HIS A O 1
ATOM 1461 N N . GLY A 1 192 ? 16.144 8.913 -11.476 1.00 97.75 192 GLY A N 1
ATOM 1462 C CA . GLY A 1 192 ? 17.387 8.295 -11.941 1.00 97.75 192 GLY A CA 1
ATOM 1463 C C . GLY A 1 192 ? 17.275 7.785 -13.379 1.00 97.75 192 GLY A C 1
ATOM 1464 O O . GLY A 1 192 ? 18.141 8.066 -14.209 1.00 97.75 192 GLY A O 1
ATOM 1465 N N . SER A 1 193 ? 16.161 7.130 -13.720 1.00 97.75 193 SER A N 1
ATOM 1466 C CA . SER A 1 193 ? 15.922 6.689 -15.095 1.00 97.75 193 SER A CA 1
ATOM 1467 C C . SER A 1 193 ? 15.692 7.857 -16.054 1.00 97.75 193 SER A C 1
ATOM 1469 O O . SER A 1 193 ? 16.267 7.879 -17.141 1.00 97.75 193 SER A O 1
ATOM 1471 N N . LYS A 1 194 ? 14.929 8.879 -15.642 1.00 97.12 194 LYS A N 1
ATOM 1472 C CA . LYS A 1 194 ? 14.704 10.094 -16.444 1.00 97.12 194 LYS A CA 1
ATOM 1473 C C . LYS A 1 194 ? 16.004 10.847 -16.750 1.00 97.12 194 LYS A C 1
ATOM 1475 O O . LYS A 1 194 ? 16.120 11.443 -17.816 1.00 97.12 194 LYS A O 1
ATOM 1480 N N . ALA A 1 195 ? 16.977 10.803 -15.841 1.00 98.31 195 ALA A N 1
ATOM 1481 C CA . ALA A 1 195 ? 18.315 11.357 -16.043 1.00 98.31 195 ALA A CA 1
ATOM 1482 C C . ALA A 1 195 ? 19.220 10.481 -16.936 1.00 98.31 195 ALA A C 1
ATOM 1484 O O . ALA A 1 195 ? 20.359 10.854 -17.201 1.00 98.31 195 ALA A O 1
ATOM 1485 N N . GLY A 1 196 ? 18.737 9.324 -17.402 1.00 97.94 196 GLY A N 1
ATOM 1486 C CA . GLY A 1 196 ? 19.473 8.413 -18.277 1.00 97.94 196 GLY A CA 1
ATOM 1487 C C . GLY A 1 196 ? 20.432 7.465 -17.555 1.00 97.94 196 GLY A C 1
ATOM 1488 O O . GLY A 1 196 ? 21.216 6.797 -18.222 1.00 97.94 196 GLY A O 1
ATOM 1489 N N . ALA A 1 197 ? 20.382 7.372 -16.219 1.00 98.19 197 ALA A N 1
ATOM 1490 C CA . ALA A 1 197 ? 21.292 6.505 -15.464 1.00 98.19 197 ALA A CA 1
ATOM 1491 C C . ALA A 1 197 ? 21.019 5.006 -15.699 1.00 98.19 197 ALA A C 1
ATOM 1493 O O . ALA A 1 197 ? 21.941 4.194 -15.668 1.00 98.19 197 ALA A O 1
ATOM 1494 N N . PHE A 1 198 ? 19.757 4.633 -15.930 1.00 97.88 198 PHE A N 1
ATOM 1495 C CA . PHE A 1 198 ? 19.323 3.253 -16.168 1.00 97.88 198 PHE A CA 1
ATOM 1496 C C . PHE A 1 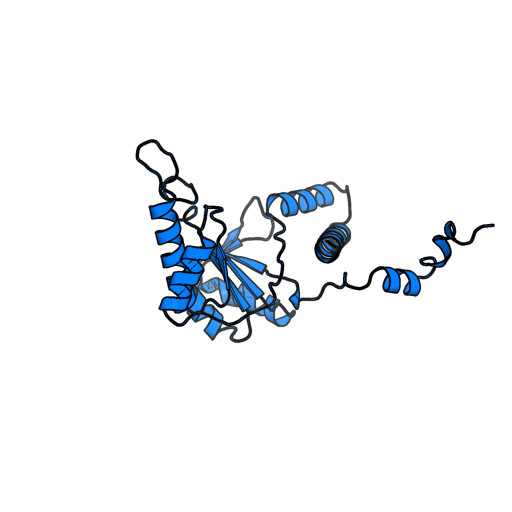198 ? 17.932 3.195 -16.820 1.00 97.88 198 PHE A C 1
ATOM 1498 O O . PHE A 1 198 ? 17.169 4.162 -16.805 1.00 97.88 198 PHE A O 1
ATOM 1505 N N . ASP A 1 199 ? 17.579 2.036 -17.377 1.00 98.31 199 ASP A N 1
ATOM 1506 C CA . ASP A 1 199 ? 16.231 1.757 -17.886 1.00 98.31 199 ASP A CA 1
ATOM 1507 C C . ASP A 1 199 ? 15.250 1.502 -16.728 1.00 98.31 199 ASP A C 1
ATOM 1509 O O . ASP A 1 199 ? 15.493 0.636 -15.883 1.00 98.31 199 ASP A O 1
ATOM 1513 N N . LEU A 1 200 ? 14.128 2.234 -16.706 1.00 97.62 200 LEU A N 1
ATOM 1514 C CA . LEU A 1 200 ? 13.155 2.179 -15.611 1.00 97.62 200 LEU A CA 1
ATOM 1515 C C . LEU A 1 200 ? 12.556 0.780 -15.440 1.00 97.62 200 LEU A C 1
ATOM 1517 O O . LEU A 1 200 ? 12.394 0.299 -14.321 1.00 97.62 200 LEU A O 1
ATOM 1521 N N . LYS A 1 201 ? 12.227 0.108 -16.547 1.00 97.56 201 LYS A N 1
ATOM 1522 C CA . LYS A 1 201 ? 11.596 -1.212 -16.493 1.00 97.56 201 LYS A CA 1
ATOM 1523 C C . LYS A 1 201 ? 12.550 -2.241 -15.890 1.00 97.56 201 LYS A C 1
ATOM 1525 O O . LYS A 1 201 ? 12.132 -3.025 -15.042 1.00 97.56 201 LYS A O 1
ATOM 1530 N N . LYS A 1 202 ? 13.817 -2.240 -16.309 1.00 97.31 202 LYS A N 1
ATOM 1531 C CA . LYS A 1 202 ? 14.839 -3.156 -15.791 1.00 97.31 202 LYS A CA 1
ATOM 1532 C C . LYS A 1 202 ? 15.078 -2.951 -14.301 1.00 97.31 202 LYS A C 1
ATOM 1534 O O . LYS A 1 202 ? 15.031 -3.933 -13.569 1.00 97.31 202 LYS A O 1
ATOM 1539 N N . ILE A 1 203 ? 15.266 -1.708 -13.848 1.00 97.19 203 ILE A N 1
ATOM 1540 C CA . ILE A 1 203 ? 15.566 -1.460 -12.431 1.00 97.19 203 ILE A CA 1
ATOM 1541 C C . ILE A 1 203 ? 14.373 -1.785 -11.524 1.00 97.19 203 ILE A C 1
ATOM 1543 O O . ILE A 1 203 ? 14.557 -2.359 -10.458 1.00 97.19 203 ILE A O 1
ATOM 1547 N N . VAL A 1 204 ? 13.139 -1.512 -11.968 1.00 96.44 204 VAL A N 1
ATOM 1548 C CA . VAL A 1 204 ? 11.935 -1.889 -11.211 1.00 96.44 204 VAL A CA 1
ATOM 1549 C C . VAL A 1 204 ? 11.832 -3.409 -11.085 1.00 96.44 204 VAL A C 1
ATOM 1551 O O . VAL A 1 204 ? 11.586 -3.916 -9.993 1.00 96.44 204 VAL A O 1
ATOM 1554 N N . LEU A 1 205 ? 12.066 -4.157 -12.170 1.00 95.88 205 LEU A N 1
ATOM 1555 C CA . LEU A 1 205 ? 12.075 -5.622 -12.119 1.00 95.88 205 LEU A CA 1
ATOM 1556 C C . LEU A 1 205 ? 13.197 -6.164 -11.223 1.00 95.88 205 LEU A C 1
ATOM 1558 O O . LEU A 1 205 ? 12.988 -7.154 -10.522 1.00 95.88 205 LEU A O 1
ATOM 1562 N N . GLU A 1 206 ? 14.360 -5.517 -11.206 1.00 94.94 206 GLU A N 1
ATOM 1563 C CA . GLU A 1 206 ? 15.470 -5.880 -10.324 1.00 94.94 206 GLU A CA 1
ATOM 1564 C C . GLU A 1 206 ? 15.123 -5.657 -8.844 1.00 94.94 206 GLU A C 1
ATOM 1566 O O . GLU A 1 206 ? 15.325 -6.564 -8.036 1.00 94.94 206 GLU A O 1
ATOM 1571 N N . CYS A 1 207 ? 14.508 -4.519 -8.497 1.00 91.69 207 CYS A N 1
ATOM 1572 C CA . CYS A 1 207 ? 14.015 -4.240 -7.145 1.00 91.69 207 CYS A CA 1
ATOM 1573 C C . CYS A 1 207 ? 12.948 -5.249 -6.697 1.00 91.69 207 CYS A C 1
ATOM 1575 O O . CYS A 1 207 ? 13.030 -5.798 -5.598 1.00 91.69 207 CYS A O 1
ATOM 1577 N N . LEU A 1 208 ? 11.970 -5.558 -7.552 1.00 91.06 208 LEU A N 1
ATOM 1578 C CA . LEU A 1 208 ? 10.961 -6.575 -7.238 1.00 91.06 208 LEU A CA 1
ATOM 1579 C C . LEU A 1 208 ? 11.603 -7.959 -7.048 1.00 91.06 208 LEU A C 1
ATOM 1581 O O . LEU A 1 208 ? 11.234 -8.702 -6.140 1.00 91.06 208 LEU A O 1
ATOM 1585 N N . THR A 1 209 ? 12.615 -8.289 -7.854 1.00 89.25 209 THR A N 1
ATOM 1586 C CA . THR A 1 209 ? 13.372 -9.541 -7.715 1.00 89.25 209 THR A CA 1
ATOM 1587 C C . THR A 1 209 ? 14.152 -9.565 -6.399 1.00 89.25 209 THR A C 1
ATOM 1589 O O . THR A 1 209 ? 14.193 -10.602 -5.738 1.00 89.25 209 THR A O 1
ATOM 1592 N N . SER A 1 210 ? 14.746 -8.441 -5.972 1.00 84.75 210 SER A N 1
ATOM 1593 C CA . SER A 1 210 ? 15.435 -8.367 -4.678 1.00 84.75 210 SER A CA 1
ATOM 1594 C C . SER A 1 210 ? 14.477 -8.519 -3.503 1.00 84.75 210 SER A C 1
ATOM 1596 O O . SER A 1 210 ? 14.817 -9.219 -2.557 1.00 84.75 210 SER A O 1
ATOM 1598 N N . MET A 1 211 ? 13.277 -7.935 -3.587 1.00 84.56 211 MET A N 1
ATOM 1599 C CA . MET A 1 211 ? 12.232 -8.086 -2.567 1.00 84.56 211 MET A CA 1
ATOM 1600 C C . MET A 1 211 ? 11.758 -9.535 -2.441 1.00 84.56 211 MET A C 1
ATOM 1602 O O . MET A 1 211 ? 11.526 -9.999 -1.337 1.00 84.56 211 MET A O 1
ATOM 1606 N N . ARG A 1 212 ? 11.630 -10.265 -3.557 1.00 81.69 212 ARG A N 1
ATOM 1607 C CA . ARG A 1 212 ? 11.246 -11.689 -3.546 1.00 81.69 212 ARG A CA 1
ATOM 1608 C C . ARG A 1 212 ? 12.360 -12.619 -3.058 1.00 81.69 212 ARG A C 1
ATOM 1610 O O . ARG A 1 212 ? 12.066 -13.728 -2.631 1.00 81.69 212 ARG A O 1
ATOM 1617 N N . ARG A 1 213 ? 13.621 -12.204 -3.201 1.00 81.31 213 ARG A N 1
ATOM 1618 C CA . ARG A 1 213 ? 14.798 -12.973 -2.773 1.00 81.31 213 ARG A CA 1
ATOM 1619 C C . ARG A 1 213 ? 15.083 -12.833 -1.274 1.00 81.31 213 ARG A C 1
ATOM 1621 O O . ARG A 1 213 ? 15.675 -13.752 -0.713 1.00 81.31 213 ARG A O 1
ATOM 1628 N N . ALA A 1 214 ? 14.765 -11.677 -0.692 1.00 65.94 214 ALA A N 1
ATOM 1629 C CA . ALA A 1 214 ? 14.917 -11.392 0.735 1.00 65.94 214 ALA A CA 1
ATOM 1630 C C . ALA A 1 214 ? 13.909 -12.188 1.575 1.00 65.94 214 ALA A C 1
ATOM 1632 O O . ALA A 1 214 ? 14.301 -12.585 2.694 1.00 65.94 214 ALA A O 1
#

Sequence (214 aa):
MASQGALHSGYNHTTTRSWQSTNTEITSKNLLYPLFITDEADALEEVSSLPGQYRMGINNLEKIVSPLVKKGLESVLLFGVLSRLNKKISSLFPDLLICCDVCICPYATHGHCGILNEDGSINNAASIKRIAEISLSYAKAGCHVVAPSDMMDNRIAAIKDILHKNGYGGKFPDLPLAIYQVSGEFAMLYHGSKAGAFDLKKIVLECLTSMRRA

InterPro domains:
  IPR001731 Delta-aminolevulinic acid dehydratase [PF00490] (9-168)
  IPR001731 Delta-aminolevulinic acid dehydratase [PF00490] (174-214)
  IPR001731 Delta-aminolevulinic acid dehydratase [PR00144] (104-118)
  IPR001731 Delta-aminolevulinic acid dehydratase [PR00144] (135-154)
  IPR001731 Delta-aminolevulinic acid dehydratase [PTHR11458] (86-170)
  IPR001731 Delta-aminolevulinic acid dehydratase [SM01004] (6-214)
  IPR013785 Aldolase-type TIM barrel [G3DSA:3.20.20.70] (2-171)
  IPR013785 Aldolase-type TIM barrel [G3DSA:3.20.20.70] (172-214)

Radius of gyration: 21.12 Å; chains: 1; bounding box: 61×48×47 Å

pLDDT: mean 88.83, std 10.17, range [40.06, 98.31]

Organism: Pocillopora damicornis (NCBI:txid46731)

Secondary structure (DSSP, 8-state):
--GGG--GGGTSSHHHHHHHTTT----GGG--EEEEE-SSTT-EEE-TTSTT-EEE-TTTHHHHHHHHHHTT--EEEEES--TTHHHHHHHH-TTSEEEEEE-STTT-TT--SSPBPTTS-B-HHHHHHHHHHHHHHHHHTT-SEEEE-S--TTHHHHHHHHHHHTT------S--------HHHHHHHHHHHHTTSS-HHHHHHHHHHHHHH-